Protein AF-A0A087BFZ0-F1 (afdb_monomer_lite)

Radius of gyration: 22.51 Å; chains: 1; bounding box: 60×40×59 Å

Foldseek 3Di:
DPPLLLVVVLVVVLVVLLVLQLVCPPHPCSVVSNVVVLVVLVCCVVVLVVVQVVCVVPHDNCVNVVVCVVVVVVVVVVSVVVVVVVLVVQLCCCCVVVVDDPVRSCVVCVVVVVVSVVVSVVCVVCVPVVLVVQQVPADPPCSVVSVVVVVVVVSCVSSVLSVVLSVLLLVQLLVQLCVLCPPPPDDVVLNVQCSVHVSSNVVCLVVDDPVVSVSSNVSNVVSNVRSVVVSVVVVVVVVVVVVVCCVVVDPDDD

Organism: NCBI:txid1695

InterPro domains:
  IPR011701 Major facilitator superfamily [PF07690] (26-81)
  IPR036259 MFS transporter superfamily [G3DSA:1.20.1250.20] (12-84)
  IPR036259 MFS transporter superfamily [SSF103473] (26-253)

Sequence (254 aa):
MFHKYDILIYNLMGVELSSIIGLFDGSPMRGLAVGLWAGISGVGIVLGPVIGGILLQQFAWDSVFWVCAVIGTLAICAAFLCLFGFIFLTTQWFQALRGYSALETAIATLPFAVVMAVMAAGIALVQGPATDALMTAVPVGEEGMGSAVNDTIRELGGTLGVGIMGSLQAGAYTTGLTDALRGSHLPQGILGVSKESVMAAESISSSLPGTLRRLLDGSVASAFMDGLHSVCLAAMTIALIAAVVAIVAMPKRR

Secondary structure (DSSP, 8-state):
--TTSHHHHHHHHHHHHHHHHHHTTT-TTHHHHHHHHHHHHHHHHHHHHHHHHHHHHHS-TTHHHHHHHHHHHHHHHHHHHHHHHHHHHHHHIIIIIS---HHHHHHHHHHHHHHHHHHHHHHHHHHHHHHHHHHTTSPTT-HHHHHHHHHHHHHHHHHHHHHHHHHHHHHHHHHHHHHHTTT----HHHHHHHHH-HHHHHHHHTTS-HHHHHHHHHHHHHHHHHHHHHHHHHHHHHHHHHHHHHHHHSPPP-

Structure (mmCIF, N/CA/C/O backbone):
data_AF-A0A087BFZ0-F1
#
_entry.id   AF-A0A087BFZ0-F1
#
loop_
_atom_site.group_PDB
_atom_site.id
_atom_site.type_symbol
_atom_site.label_atom_id
_atom_site.label_alt_id
_atom_site.label_comp_id
_atom_site.label_asym_id
_atom_site.label_entity_id
_atom_site.label_seq_id
_atom_site.pdbx_PDB_ins_code
_atom_site.Cartn_x
_atom_site.Cartn_y
_atom_site.Cartn_z
_atom_site.occupancy
_atom_site.B_iso_or_equiv
_atom_site.auth_seq_id
_atom_site.auth_comp_id
_atom_site.auth_asym_id
_atom_site.auth_atom_id
_atom_site.pdbx_PDB_model_num
ATOM 1 N N . MET A 1 1 ? -14.135 9.216 10.823 1.00 30.53 1 MET A N 1
ATOM 2 C CA . MET A 1 1 ? -14.035 9.775 9.450 1.00 30.53 1 MET A CA 1
ATOM 3 C C . MET A 1 1 ? -12.615 9.696 8.856 1.00 30.53 1 MET A C 1
ATOM 5 O O . MET A 1 1 ? -12.445 10.076 7.708 1.00 30.53 1 MET A O 1
ATOM 9 N N . PHE A 1 2 ? -11.625 9.138 9.574 1.00 28.42 2 PHE A N 1
ATOM 10 C CA . PHE A 1 2 ? -10.197 9.199 9.216 1.00 28.42 2 PHE A CA 1
ATOM 11 C C . PHE A 1 2 ? -9.616 7.971 8.486 1.00 28.42 2 PHE A C 1
ATOM 13 O O . PHE A 1 2 ? -8.486 8.020 8.040 1.00 28.42 2 PHE A O 1
ATOM 20 N N . HIS A 1 3 ? -10.379 6.895 8.275 1.00 38.25 3 HIS A N 1
ATOM 21 C CA . HIS A 1 3 ? -9.830 5.619 7.776 1.00 38.25 3 HIS A CA 1
ATOM 22 C C . HIS A 1 3 ? -9.914 5.387 6.260 1.00 38.25 3 HIS A C 1
ATOM 24 O O . HIS A 1 3 ? -9.562 4.319 5.768 1.00 38.25 3 HIS A O 1
ATOM 30 N N . LYS A 1 4 ? -10.452 6.353 5.506 1.00 32.38 4 LYS A N 1
ATOM 31 C CA . LYS A 1 4 ? -10.714 6.197 4.063 1.00 32.38 4 LYS A CA 1
ATOM 32 C C . LYS A 1 4 ? -9.532 6.585 3.165 1.00 32.38 4 LYS A C 1
ATOM 34 O O . LYS A 1 4 ? -9.594 6.315 1.972 1.00 32.38 4 LYS A O 1
ATOM 39 N N . TYR A 1 5 ? -8.473 7.174 3.723 1.00 35.69 5 TYR A N 1
ATOM 40 C CA . TYR A 1 5 ? -7.302 7.640 2.968 1.00 35.69 5 TYR A CA 1
ATOM 41 C C . TYR A 1 5 ? -6.087 6.716 3.105 1.00 35.69 5 TYR A C 1
ATOM 43 O O . TYR A 1 5 ? -5.282 6.632 2.182 1.00 35.69 5 TYR A O 1
ATOM 51 N N . ASP A 1 6 ? -6.013 5.951 4.192 1.00 37.12 6 ASP A N 1
ATOM 52 C CA . ASP A 1 6 ? -4.872 5.093 4.516 1.00 37.12 6 ASP A CA 1
ATOM 53 C C . ASP A 1 6 ? -4.624 4.032 3.432 1.00 37.12 6 ASP A C 1
ATOM 55 O O . ASP A 1 6 ? -3.524 3.895 2.909 1.00 37.12 6 ASP A O 1
ATOM 59 N N . ILE A 1 7 ? -5.678 3.365 2.960 1.00 37.81 7 ILE A N 1
ATOM 60 C CA . ILE A 1 7 ? -5.563 2.260 1.992 1.00 37.81 7 ILE A CA 1
ATOM 61 C C . ILE A 1 7 ? -5.138 2.738 0.588 1.00 37.81 7 ILE A C 1
ATOM 63 O O . ILE A 1 7 ? -4.508 1.993 -0.165 1.00 37.81 7 ILE A O 1
ATOM 67 N N . LEU A 1 8 ? -5.429 3.997 0.249 1.00 37.38 8 LEU A N 1
ATOM 68 C CA . LEU A 1 8 ? -5.024 4.623 -1.014 1.00 37.38 8 LEU A CA 1
ATOM 69 C C . LEU A 1 8 ? -3.557 5.076 -0.973 1.00 37.38 8 LEU A C 1
ATOM 71 O O . LEU A 1 8 ? -2.846 4.941 -1.965 1.00 37.38 8 LEU A O 1
ATOM 75 N N . ILE A 1 9 ? -3.095 5.530 0.196 1.00 37.53 9 ILE A N 1
ATOM 76 C CA . ILE A 1 9 ? -1.690 5.847 0.478 1.00 37.53 9 ILE A CA 1
ATOM 77 C C . ILE A 1 9 ? -0.834 4.570 0.425 1.00 37.53 9 ILE A C 1
ATOM 79 O O . ILE A 1 9 ? 0.269 4.582 -0.107 1.00 37.53 9 ILE A O 1
ATOM 83 N N . TYR A 1 10 ? -1.351 3.426 0.875 1.00 40.66 10 TYR A N 1
ATOM 84 C CA . TYR A 1 10 ? -0.566 2.193 1.010 1.00 40.66 10 TYR A CA 1
ATOM 85 C C . TYR A 1 10 ? -0.173 1.480 -0.293 1.00 40.66 10 TYR A C 1
ATOM 87 O O . TYR A 1 10 ? 0.902 0.887 -0.347 1.00 40.66 10 TYR A O 1
ATOM 95 N N . ASN A 1 11 ? -0.974 1.562 -1.361 1.00 3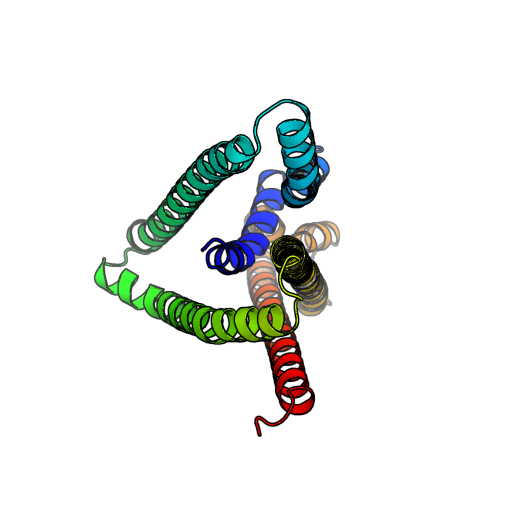9.88 11 ASN A N 1
ATOM 96 C CA . ASN A 1 11 ? -0.538 1.086 -2.687 1.00 39.88 11 ASN A CA 1
ATOM 97 C C . ASN A 1 11 ? 0.473 2.045 -3.344 1.00 39.88 11 ASN A C 1
ATOM 99 O O . ASN A 1 11 ? 1.313 1.615 -4.133 1.00 39.88 11 ASN A O 1
ATOM 103 N N . LEU A 1 12 ? 0.435 3.330 -2.976 1.00 45.50 12 LEU A N 1
ATOM 104 C CA . LEU A 1 12 ? 1.455 4.318 -3.326 1.00 45.50 12 LEU A CA 1
ATOM 105 C C . LEU A 1 12 ? 2.756 4.094 -2.540 1.00 45.50 12 LEU A C 1
ATOM 107 O O . LEU A 1 12 ? 3.828 4.254 -3.111 1.00 45.50 12 LEU A O 1
ATOM 111 N N . MET A 1 13 ? 2.693 3.612 -1.294 1.00 52.09 13 MET A N 1
ATOM 112 C CA . MET A 1 13 ? 3.868 3.428 -0.429 1.00 52.09 13 MET A CA 1
ATOM 113 C C . MET A 1 13 ? 4.946 2.490 -0.995 1.00 52.09 13 MET A C 1
ATOM 115 O O . MET A 1 13 ? 6.130 2.743 -0.793 1.00 52.09 13 MET A O 1
ATOM 119 N N . GLY A 1 14 ? 4.586 1.425 -1.721 1.00 44.91 14 GLY A N 1
ATOM 120 C CA . GLY A 1 14 ? 5.573 0.537 -2.358 1.00 44.91 14 GLY A CA 1
ATOM 121 C C . GLY A 1 14 ? 6.315 1.204 -3.526 1.00 44.91 14 GLY A C 1
ATOM 122 O O . GLY A 1 14 ? 7.516 0.990 -3.724 1.00 44.91 14 GLY A O 1
ATOM 123 N N . VAL A 1 15 ? 5.615 2.070 -4.262 1.00 47.84 15 VAL A N 1
ATOM 124 C CA . VAL A 1 15 ? 6.176 2.893 -5.344 1.00 47.84 15 VAL A CA 1
ATOM 125 C C . VAL A 1 15 ? 6.973 4.066 -4.764 1.00 47.84 15 VAL A C 1
ATOM 127 O O . VAL A 1 15 ? 8.042 4.385 -5.275 1.00 47.84 15 VAL A O 1
ATOM 130 N N . GLU A 1 16 ? 6.528 4.657 -3.655 1.00 54.88 16 GLU A N 1
ATOM 131 C CA . GLU A 1 16 ? 7.230 5.714 -2.918 1.00 54.88 16 GLU A CA 1
ATOM 132 C C . GLU A 1 16 ? 8.519 5.210 -2.271 1.00 54.88 16 GLU A C 1
ATOM 134 O O . GLU A 1 16 ? 9.552 5.856 -2.407 1.00 54.88 16 GLU A O 1
ATOM 139 N N . LEU A 1 17 ? 8.506 4.041 -1.623 1.00 53.38 17 LEU A N 1
ATOM 140 C CA . LEU A 1 17 ? 9.712 3.436 -1.059 1.00 53.38 17 LEU A CA 1
ATOM 141 C C . LEU A 1 17 ? 10.726 3.119 -2.167 1.00 53.38 17 LEU A C 1
ATOM 143 O O . LEU A 1 17 ? 11.906 3.433 -2.027 1.00 53.38 17 LEU A O 1
ATOM 147 N N . SER A 1 18 ? 10.258 2.591 -3.304 1.00 49.59 18 SER A N 1
ATOM 148 C CA . SER A 1 18 ? 11.090 2.399 -4.502 1.00 49.59 18 SER A CA 1
ATOM 149 C C . SER A 1 18 ? 11.623 3.730 -5.053 1.00 49.59 18 SER A C 1
ATOM 151 O O . SER A 1 18 ? 12.773 3.800 -5.486 1.00 49.59 18 SER A O 1
ATOM 153 N N . SER A 1 19 ? 10.822 4.799 -4.966 1.00 53.06 19 SER A N 1
ATOM 154 C CA . SER A 1 19 ? 11.199 6.160 -5.360 1.00 53.06 19 SER A CA 1
ATOM 155 C C . SER A 1 19 ? 12.276 6.747 -4.454 1.00 53.06 19 SER A C 1
ATOM 157 O O . SER A 1 19 ? 13.266 7.275 -4.947 1.00 53.06 19 SER A O 1
ATOM 159 N N . ILE A 1 20 ? 12.133 6.608 -3.135 1.00 58.84 20 ILE A N 1
ATOM 160 C CA . ILE A 1 20 ? 13.123 7.035 -2.139 1.00 58.84 20 ILE A CA 1
ATOM 161 C C . ILE A 1 20 ? 14.431 6.271 -2.347 1.00 58.84 20 ILE A C 1
ATOM 163 O O . ILE A 1 20 ? 15.500 6.875 -2.370 1.00 58.84 20 ILE A O 1
ATOM 167 N N . ILE A 1 21 ? 14.364 4.956 -2.556 1.00 56.31 21 ILE A N 1
ATOM 168 C CA . ILE A 1 21 ? 15.555 4.128 -2.768 1.00 56.31 21 ILE A CA 1
ATOM 169 C C . ILE A 1 21 ? 16.329 4.581 -4.012 1.00 56.31 21 ILE A C 1
ATOM 171 O O . ILE A 1 21 ? 17.550 4.694 -3.927 1.00 56.31 21 ILE A O 1
ATOM 175 N N . GLY A 1 22 ? 15.656 4.889 -5.127 1.00 53.91 22 GLY A N 1
ATOM 176 C CA . GLY A 1 22 ? 16.358 5.361 -6.326 1.00 53.91 22 GLY A CA 1
ATOM 177 C C . GLY A 1 22 ? 16.709 6.857 -6.335 1.00 53.91 22 GLY A C 1
ATOM 178 O O . GLY A 1 22 ? 17.668 7.235 -6.996 1.00 53.91 22 GLY A O 1
ATOM 179 N N . LEU A 1 23 ? 16.018 7.718 -5.573 1.00 61.66 23 LEU A N 1
ATOM 180 C CA . LEU A 1 23 ? 16.427 9.123 -5.372 1.00 61.66 23 LEU A CA 1
ATOM 181 C C . LEU A 1 23 ? 17.732 9.239 -4.574 1.00 61.66 23 LEU A C 1
ATOM 183 O O . LEU A 1 23 ? 18.504 10.173 -4.781 1.00 61.66 23 LEU A O 1
ATOM 187 N N . PHE A 1 24 ? 17.968 8.297 -3.661 1.00 62.03 24 PHE A N 1
ATOM 188 C CA . PHE A 1 24 ? 19.168 8.231 -2.826 1.00 62.03 24 PHE A CA 1
ATOM 189 C C . PHE A 1 24 ? 20.153 7.148 -3.293 1.00 62.03 24 PHE A C 1
ATOM 191 O O . PHE A 1 24 ? 20.990 6.696 -2.506 1.00 62.03 24 PHE A O 1
ATOM 198 N N . ASP A 1 25 ? 20.069 6.727 -4.557 1.00 55.81 25 ASP A N 1
ATOM 199 C CA . ASP A 1 25 ? 20.952 5.702 -5.110 1.00 55.81 25 ASP A CA 1
ATOM 200 C C . ASP A 1 25 ? 22.425 6.154 -5.069 1.00 55.81 25 ASP A C 1
ATOM 202 O O . ASP A 1 25 ? 22.754 7.307 -5.353 1.00 55.81 25 ASP A O 1
ATOM 206 N N . GLY A 1 26 ? 23.320 5.269 -4.620 1.00 58.88 26 GLY A N 1
ATOM 207 C CA . GLY A 1 26 ? 24.739 5.580 -4.382 1.00 58.88 26 GLY A CA 1
ATOM 208 C C . GLY A 1 26 ? 25.047 6.515 -3.196 1.00 58.88 26 GLY A C 1
ATOM 209 O O . GLY A 1 26 ? 26.219 6.779 -2.922 1.00 58.88 26 GLY A O 1
ATOM 210 N N . SER A 1 27 ? 24.040 7.002 -2.459 1.00 68.94 27 SER A N 1
ATOM 211 C CA . SER A 1 27 ? 24.244 7.879 -1.300 1.00 68.94 27 SER A CA 1
ATOM 212 C C . SER A 1 27 ? 24.396 7.085 0.007 1.00 68.94 27 SER A C 1
ATOM 214 O O . SER A 1 27 ? 23.563 6.222 0.303 1.00 68.94 27 SER A O 1
ATOM 216 N N . PRO A 1 28 ? 25.364 7.423 0.883 1.00 68.81 28 PRO A N 1
ATOM 217 C CA . PRO A 1 28 ? 25.442 6.844 2.229 1.00 68.81 28 PRO A CA 1
ATOM 218 C C . PRO A 1 28 ? 24.202 7.162 3.087 1.00 68.81 28 PRO A C 1
ATOM 220 O O . PRO A 1 28 ? 23.960 6.501 4.095 1.00 68.81 28 PRO A O 1
ATOM 223 N N . MET A 1 29 ? 23.382 8.141 2.683 1.00 67.12 29 MET A N 1
ATOM 224 C CA . MET A 1 29 ? 22.143 8.518 3.367 1.00 67.12 29 MET A CA 1
ATOM 225 C C . MET A 1 29 ? 20.944 7.623 3.023 1.00 67.12 29 MET A C 1
ATOM 227 O O . MET A 1 29 ? 19.895 7.781 3.638 1.00 67.12 29 MET A O 1
ATOM 231 N N . ARG A 1 30 ? 21.064 6.662 2.096 1.00 57.78 30 ARG A N 1
ATOM 232 C CA . ARG A 1 30 ? 19.939 5.809 1.669 1.00 57.78 30 ARG A CA 1
ATOM 233 C C . ARG A 1 30 ? 19.310 5.025 2.819 1.00 57.78 30 ARG A C 1
ATOM 235 O O . ARG A 1 30 ? 18.093 5.025 2.978 1.00 57.78 30 ARG A O 1
ATOM 242 N N . GLY A 1 31 ? 20.142 4.397 3.654 1.00 50.44 31 GLY A N 1
ATOM 243 C CA . GLY A 1 31 ? 19.673 3.677 4.843 1.00 50.44 31 GLY A CA 1
ATOM 244 C C . GLY A 1 31 ? 18.981 4.602 5.847 1.00 50.44 31 GLY A C 1
ATOM 245 O O . GLY A 1 31 ? 17.997 4.214 6.470 1.00 50.44 31 GLY A O 1
ATOM 246 N N . LEU A 1 32 ? 19.441 5.853 5.939 1.00 57.12 32 LEU A N 1
ATOM 247 C CA . LEU A 1 32 ? 18.839 6.883 6.780 1.00 57.12 32 LEU A CA 1
ATOM 248 C C . LEU A 1 32 ? 17.505 7.385 6.203 1.00 57.12 32 LEU A C 1
ATOM 250 O O . LEU A 1 32 ? 16.580 7.610 6.968 1.00 57.12 32 LEU A O 1
ATOM 254 N N . ALA A 1 33 ? 17.372 7.503 4.879 1.00 55.66 33 ALA A N 1
ATOM 255 C CA . ALA A 1 33 ? 16.138 7.905 4.200 1.00 55.66 33 ALA A CA 1
ATOM 256 C C . ALA A 1 33 ? 15.043 6.832 4.308 1.00 55.66 33 ALA A C 1
ATOM 258 O O . ALA A 1 33 ? 13.907 7.144 4.659 1.00 55.66 33 ALA A O 1
ATOM 259 N N . VAL A 1 34 ? 15.396 5.560 4.094 1.00 61.16 34 VAL A N 1
ATOM 260 C CA . VAL A 1 34 ? 14.492 4.417 4.313 1.00 61.16 34 VAL A CA 1
ATOM 261 C C . VAL A 1 34 ? 14.121 4.297 5.796 1.00 61.16 34 VAL A C 1
ATOM 263 O O . VAL A 1 34 ? 12.954 4.096 6.129 1.00 61.16 34 VAL A O 1
ATOM 266 N N . GLY A 1 35 ? 15.094 4.481 6.695 1.00 51.75 35 GLY A N 1
ATOM 267 C CA . GLY A 1 35 ? 14.879 4.466 8.143 1.00 51.75 35 GLY A CA 1
ATOM 268 C C . GLY A 1 35 ? 14.007 5.621 8.648 1.00 51.75 35 GLY A C 1
ATOM 269 O O . GLY A 1 35 ? 13.139 5.399 9.485 1.00 51.75 35 GLY A O 1
ATOM 270 N N . LEU A 1 36 ? 14.180 6.835 8.117 1.00 60.41 36 LEU A N 1
ATOM 271 C CA . LEU A 1 36 ? 13.330 7.994 8.410 1.00 60.41 36 LEU A CA 1
ATOM 272 C C . LEU A 1 36 ? 11.915 7.789 7.881 1.00 60.41 36 LEU A C 1
ATOM 274 O O . LEU A 1 36 ? 10.963 8.054 8.601 1.00 60.41 36 LEU A O 1
ATOM 278 N N . TRP A 1 37 ? 11.767 7.278 6.660 1.00 67.06 37 TRP A N 1
ATOM 279 C CA . TRP A 1 37 ? 10.462 6.972 6.077 1.00 67.06 37 TRP A CA 1
ATOM 280 C C . TRP A 1 37 ? 9.686 5.934 6.908 1.00 67.06 37 TRP A C 1
ATOM 282 O O . TRP A 1 37 ? 8.533 6.168 7.283 1.00 67.06 37 TRP A O 1
ATOM 292 N N . ALA A 1 38 ? 10.339 4.830 7.287 1.00 57.72 38 ALA A N 1
ATOM 293 C CA . ALA A 1 38 ? 9.743 3.812 8.154 1.00 57.72 38 ALA A CA 1
ATOM 294 C C . ALA A 1 38 ? 9.472 4.362 9.568 1.00 57.72 38 ALA A C 1
ATOM 296 O O . ALA A 1 38 ? 8.434 4.081 10.166 1.00 57.72 38 ALA A O 1
ATOM 297 N N . GLY A 1 39 ? 10.385 5.190 10.084 1.00 57.28 39 GLY A N 1
ATOM 298 C CA . GLY A 1 39 ? 10.291 5.811 11.402 1.00 57.28 39 GLY A CA 1
ATOM 299 C C . GLY A 1 39 ? 9.136 6.803 11.518 1.00 57.28 39 GLY A C 1
ATOM 300 O O . GLY A 1 39 ? 8.382 6.737 12.483 1.00 57.28 39 GLY A O 1
ATOM 301 N N . ILE A 1 40 ? 8.937 7.674 10.523 1.00 64.88 40 ILE A N 1
ATOM 302 C CA . ILE A 1 40 ? 7.864 8.684 10.512 1.00 64.88 40 ILE A CA 1
ATOM 303 C C . ILE A 1 40 ? 6.481 8.025 10.618 1.00 64.88 40 ILE A C 1
ATOM 305 O O . ILE A 1 40 ? 5.616 8.533 11.329 1.00 64.88 40 ILE A O 1
ATOM 309 N N . SER A 1 41 ? 6.298 6.857 9.998 1.00 59.53 41 SER A N 1
ATOM 310 C CA . SER A 1 41 ? 5.040 6.100 10.068 1.00 59.53 41 SER A CA 1
ATOM 311 C C . SER A 1 41 ? 4.736 5.573 11.481 1.00 59.53 41 SER A C 1
ATOM 313 O O . SER A 1 41 ? 3.577 5.507 11.879 1.00 59.53 41 SER A O 1
ATOM 315 N N . GLY A 1 42 ? 5.764 5.242 12.274 1.00 58.72 42 GLY A N 1
ATOM 316 C CA . GLY A 1 42 ? 5.605 4.786 13.663 1.00 58.72 42 GLY A CA 1
ATOM 317 C C . GLY A 1 42 ? 5.491 5.919 14.689 1.00 58.72 42 GLY A C 1
ATOM 318 O O . GLY A 1 42 ? 4.895 5.742 15.751 1.00 58.72 42 GLY A O 1
ATOM 319 N N . VAL A 1 43 ? 6.027 7.101 14.372 1.00 68.25 43 VAL A N 1
ATOM 320 C CA . VAL A 1 43 ? 6.043 8.266 15.272 1.00 68.25 43 VAL A CA 1
ATOM 321 C C . VAL A 1 43 ? 4.627 8.737 15.620 1.00 68.25 43 VAL A C 1
ATOM 323 O O . VAL A 1 43 ? 4.382 9.093 16.769 1.00 68.25 43 VAL A O 1
ATOM 326 N N . GLY A 1 44 ? 3.678 8.681 14.680 1.00 65.94 44 GLY A N 1
ATOM 327 C CA . GLY A 1 44 ? 2.284 9.069 14.935 1.00 65.94 44 GLY A CA 1
ATOM 328 C C . GLY A 1 44 ? 1.599 8.214 16.010 1.00 65.94 44 GLY A C 1
ATOM 329 O O . GLY A 1 44 ? 0.969 8.759 16.916 1.00 65.94 44 GLY A O 1
ATOM 330 N N . ILE A 1 45 ? 1.807 6.894 15.958 1.00 63.44 45 ILE A N 1
ATOM 331 C CA . ILE A 1 45 ? 1.224 5.917 16.896 1.00 63.44 45 ILE A CA 1
ATOM 332 C C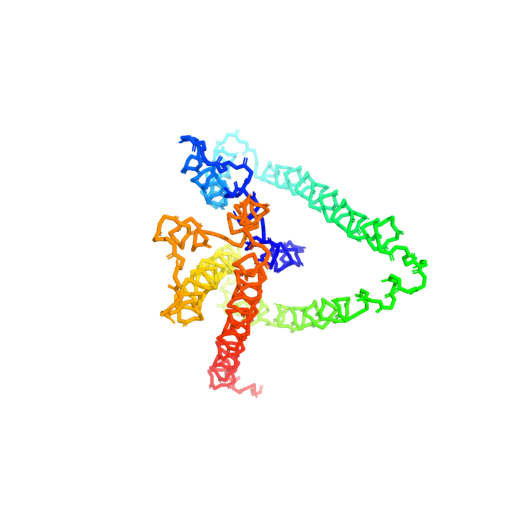 . ILE A 1 45 ? 1.759 6.137 18.316 1.00 63.44 45 ILE A C 1
ATOM 334 O O . ILE A 1 45 ? 1.017 6.050 19.291 1.00 63.44 45 ILE A O 1
ATOM 338 N N . VAL A 1 46 ? 3.052 6.449 18.444 1.00 71.81 46 VAL A N 1
ATOM 339 C CA . VAL A 1 46 ? 3.695 6.651 19.751 1.00 71.81 46 VAL A CA 1
ATOM 340 C C . VAL A 1 46 ? 3.395 8.038 20.320 1.00 71.81 46 VAL A C 1
ATOM 342 O O . VAL A 1 46 ? 3.136 8.173 21.515 1.00 71.81 46 VAL A O 1
ATOM 345 N N . LEU A 1 47 ? 3.423 9.083 19.490 1.00 79.44 47 LEU A N 1
ATOM 346 C CA . LEU A 1 47 ? 3.238 10.454 19.963 1.00 79.44 47 LEU A CA 1
ATOM 347 C C . LEU A 1 47 ? 1.788 10.769 20.330 1.00 79.44 47 LEU A C 1
ATOM 349 O O . LEU A 1 47 ? 1.579 11.579 21.230 1.00 79.44 47 LEU A O 1
ATOM 353 N N . GLY A 1 48 ? 0.798 10.138 19.692 1.00 77.94 48 GLY A N 1
ATOM 354 C CA . GLY A 1 48 ? -0.622 10.382 19.967 1.00 77.94 48 GLY A CA 1
ATOM 355 C C . GLY A 1 48 ? -0.988 10.237 21.454 1.00 77.94 48 GLY A C 1
ATOM 356 O O . GLY A 1 48 ? -1.423 11.219 22.062 1.00 77.94 48 GLY A O 1
ATOM 357 N N . PRO A 1 49 ? -0.754 9.066 22.082 1.00 79.19 49 PRO A N 1
ATOM 358 C CA . PRO A 1 49 ? -1.024 8.855 23.505 1.00 79.19 49 PRO A CA 1
ATOM 359 C C . PRO A 1 49 ? -0.188 9.748 24.430 1.00 79.19 49 PRO A C 1
ATOM 361 O O . PRO A 1 49 ? -0.686 10.203 25.458 1.00 79.19 49 PRO A O 1
ATOM 364 N N . VAL A 1 50 ? 1.068 10.030 24.067 1.00 84.12 50 VAL A N 1
ATOM 365 C CA . VAL A 1 50 ? 1.966 10.880 24.868 1.00 84.12 50 VAL A CA 1
ATOM 366 C C . VAL A 1 50 ? 1.470 12.325 24.889 1.00 84.12 50 VAL A C 1
ATOM 368 O O . VAL A 1 50 ? 1.334 12.916 25.959 1.00 84.12 50 VAL A O 1
ATOM 371 N N . ILE A 1 51 ? 1.148 12.885 23.721 1.00 85.44 51 ILE A N 1
ATOM 372 C CA . ILE A 1 51 ? 0.601 14.239 23.592 1.00 85.44 51 ILE A CA 1
ATOM 373 C C . ILE A 1 51 ? -0.765 14.315 24.281 1.00 85.44 51 ILE A C 1
ATOM 375 O O . ILE A 1 51 ? -1.006 15.252 25.040 1.00 85.44 51 ILE A O 1
ATOM 379 N N . GLY A 1 52 ? -1.626 13.310 24.091 1.00 82.56 52 GLY A N 1
ATOM 380 C CA . GLY A 1 52 ? -2.919 13.222 24.773 1.00 82.56 52 GLY A CA 1
ATOM 381 C C . GLY A 1 52 ? -2.784 13.210 26.299 1.00 82.56 52 GLY A C 1
ATOM 382 O O . GLY A 1 52 ? -3.475 13.960 26.984 1.00 82.56 52 GLY A O 1
ATOM 383 N N . GLY A 1 53 ? -1.846 12.424 26.836 1.00 83.69 53 GLY A N 1
ATOM 384 C CA . GLY A 1 53 ? -1.567 12.365 28.271 1.00 83.69 53 GLY A CA 1
ATOM 385 C C . GLY A 1 53 ? -1.061 13.693 28.839 1.00 83.69 53 GLY A C 1
ATOM 386 O O . GLY A 1 53 ? -1.554 14.142 29.870 1.00 83.69 53 GLY A O 1
ATOM 387 N N . ILE A 1 54 ? -0.124 14.355 28.151 1.00 90.25 54 ILE A N 1
ATOM 388 C CA . ILE A 1 54 ? 0.399 15.670 28.562 1.00 90.25 54 ILE A CA 1
ATOM 389 C C . ILE A 1 54 ? -0.714 16.726 28.558 1.00 90.25 54 ILE A C 1
ATOM 391 O O . ILE A 1 54 ? -0.818 17.510 29.503 1.00 90.25 54 ILE A O 1
ATOM 395 N N . LEU A 1 55 ? -1.567 16.734 27.529 1.00 88.56 55 LEU A N 1
ATOM 396 C CA . LEU A 1 55 ? -2.686 17.673 27.430 1.00 88.56 55 LEU A CA 1
ATOM 397 C C . LEU A 1 55 ? -3.661 17.513 28.595 1.00 88.56 55 LEU A C 1
ATOM 399 O O . LEU A 1 55 ? -4.014 18.505 29.220 1.00 88.56 55 LEU A O 1
ATOM 403 N N . LEU A 1 56 ? -4.027 16.280 28.942 1.00 89.19 56 LEU A N 1
ATOM 404 C CA . LEU A 1 56 ? -4.946 16.014 30.053 1.00 89.19 56 LEU A CA 1
ATOM 405 C C . LEU A 1 56 ? -4.337 16.295 31.436 1.00 89.19 56 LEU A C 1
ATOM 407 O O . LEU A 1 56 ? -5.079 16.513 32.390 1.00 89.19 56 LEU A O 1
ATOM 411 N N . GLN A 1 57 ? -3.006 16.292 31.567 1.00 90.75 57 GLN A N 1
ATOM 412 C CA . GLN A 1 57 ? -2.329 16.649 32.820 1.00 90.75 57 GLN A CA 1
ATOM 413 C C . GLN A 1 57 ? -2.243 18.161 33.047 1.00 90.75 57 GLN A C 1
ATOM 415 O O . GLN A 1 57 ? -2.243 18.600 34.194 1.00 90.75 57 GLN A O 1
ATOM 420 N N . GLN A 1 58 ? -2.108 18.947 31.975 1.00 92.50 58 GLN A N 1
ATOM 421 C CA . GLN A 1 58 ? -1.816 20.384 32.059 1.00 92.50 58 GLN A CA 1
ATOM 422 C C . GLN A 1 58 ? -3.017 21.271 31.701 1.00 92.50 58 GLN A C 1
ATOM 424 O O . GLN A 1 58 ? -3.084 22.418 32.139 1.00 92.50 58 GLN A O 1
ATOM 429 N N . PHE A 1 59 ? -3.960 20.761 30.909 1.00 93.25 59 PHE A N 1
ATOM 430 C CA . PHE A 1 59 ? -5.080 21.513 30.352 1.00 93.25 59 PHE A CA 1
ATOM 431 C C . PHE A 1 59 ? -6.418 20.809 30.598 1.00 93.25 59 PHE A C 1
ATOM 433 O O . PHE A 1 59 ? -6.488 19.652 31.010 1.00 93.25 59 PHE A O 1
ATOM 440 N N . ALA A 1 60 ? -7.508 21.531 30.333 1.00 91.88 60 ALA A N 1
ATOM 441 C CA . ALA A 1 60 ? -8.853 20.978 30.391 1.00 91.88 60 ALA A CA 1
ATOM 442 C C . ALA A 1 60 ? -9.064 19.900 29.311 1.00 91.88 60 ALA A C 1
ATOM 444 O O . ALA A 1 60 ? -8.402 19.890 28.270 1.00 91.88 60 ALA A O 1
ATOM 445 N N . TRP A 1 61 ? -9.998 18.981 29.560 1.00 83.62 61 TRP A N 1
ATOM 446 C CA . TRP A 1 61 ? -10.264 17.820 28.701 1.00 83.62 61 TRP A CA 1
ATOM 447 C C . TRP A 1 61 ? -10.606 18.181 27.244 1.00 83.62 61 TRP A C 1
ATOM 449 O O . TRP A 1 61 ? -10.257 17.441 26.326 1.00 83.62 61 TRP A O 1
ATOM 459 N N . ASP A 1 62 ? -11.215 19.345 27.008 1.00 87.94 62 ASP A N 1
ATOM 460 C CA . ASP A 1 62 ? -11.561 19.833 25.671 1.00 87.94 62 ASP A CA 1
ATOM 461 C C . ASP A 1 62 ? -10.330 20.151 24.793 1.00 87.94 62 ASP A C 1
ATOM 463 O O . ASP A 1 62 ? -10.423 20.139 23.563 1.00 87.94 62 ASP A O 1
ATOM 467 N N . SER A 1 63 ? -9.155 20.355 25.401 1.00 88.44 63 SER A N 1
ATOM 468 C CA . SER A 1 63 ? -7.892 20.618 24.693 1.00 88.44 63 SER A CA 1
ATOM 469 C C . SER A 1 63 ? -7.499 19.506 23.715 1.00 88.44 63 SER A C 1
ATOM 471 O O . SER A 1 63 ? -6.959 19.792 22.643 1.00 88.44 63 SER A O 1
ATOM 473 N N . VAL A 1 64 ? -7.828 18.248 24.031 1.00 85.50 64 VAL A N 1
ATOM 474 C CA . VAL A 1 64 ? -7.566 17.096 23.158 1.00 85.50 64 VAL A CA 1
ATOM 475 C C . VAL A 1 64 ? -8.304 17.255 21.829 1.00 85.50 64 VAL A C 1
ATOM 477 O O . VAL A 1 64 ? -7.715 17.040 20.771 1.00 85.50 64 VAL A O 1
ATOM 480 N N . PHE A 1 65 ? -9.557 17.717 21.851 1.00 85.31 65 PHE A N 1
ATOM 481 C CA . PHE A 1 65 ? -10.346 17.898 20.630 1.00 85.31 65 PHE A CA 1
ATOM 482 C C . PHE A 1 65 ? -9.792 19.008 19.749 1.00 85.31 65 PHE A C 1
ATOM 484 O O . PHE A 1 65 ? -9.742 18.835 18.535 1.00 85.31 65 PHE A O 1
ATOM 491 N N . TRP A 1 66 ? -9.336 20.117 20.334 1.00 88.31 66 TRP A N 1
ATOM 492 C CA . TRP A 1 66 ? -8.729 21.207 19.569 1.00 88.31 66 TRP A CA 1
ATOM 493 C C . TRP A 1 66 ? -7.423 20.783 18.905 1.00 88.31 66 TRP A C 1
ATOM 495 O O . TRP A 1 66 ? -7.226 21.041 17.717 1.00 88.31 66 TRP A O 1
ATOM 505 N N . VAL A 1 67 ? -6.555 20.079 19.633 1.00 87.75 67 VAL A N 1
ATOM 506 C CA . VAL A 1 67 ? -5.294 19.577 19.077 1.00 87.75 67 VAL A CA 1
ATOM 507 C C . VAL A 1 67 ? -5.556 18.538 17.986 1.00 87.75 67 VAL A C 1
ATOM 509 O O . VAL A 1 67 ? -5.001 18.656 16.893 1.00 87.75 67 VAL A O 1
ATOM 512 N N . CYS A 1 68 ? -6.458 17.580 18.218 1.00 83.69 68 CYS A N 1
ATOM 513 C CA . CYS A 1 68 ? -6.874 16.617 17.198 1.00 83.69 68 CYS A CA 1
ATOM 514 C C . CYS A 1 68 ? -7.512 17.297 15.980 1.00 83.69 68 CYS A C 1
ATOM 516 O O . CYS A 1 68 ? -7.247 16.886 14.853 1.00 83.69 68 CYS A O 1
ATOM 518 N N . ALA A 1 69 ? -8.320 18.343 16.173 1.00 86.38 69 ALA A N 1
ATOM 519 C CA . ALA A 1 69 ? -8.941 19.081 15.077 1.00 86.38 69 ALA A CA 1
ATOM 520 C C . ALA A 1 69 ? -7.893 19.803 14.222 1.00 86.38 69 ALA A C 1
ATOM 522 O O . ALA A 1 69 ? -7.947 19.716 12.996 1.00 86.38 69 ALA A O 1
ATOM 523 N N . VAL A 1 70 ? -6.914 20.469 14.841 1.00 92.00 70 VAL A N 1
ATOM 524 C CA . VAL A 1 70 ? -5.838 21.167 14.122 1.00 92.00 70 VAL A CA 1
ATOM 525 C C . VAL A 1 70 ? -4.944 20.174 13.386 1.00 92.00 70 VAL A C 1
ATOM 527 O O . VAL A 1 70 ? -4.775 20.293 12.173 1.00 92.00 70 VAL A O 1
ATOM 530 N N . ILE A 1 71 ? -4.413 19.166 14.086 1.00 87.25 71 ILE A N 1
ATOM 531 C CA . ILE A 1 71 ? -3.538 18.149 13.485 1.00 87.25 71 ILE A CA 1
ATOM 532 C C . ILE A 1 71 ? -4.287 17.392 12.386 1.00 87.25 71 ILE A C 1
ATOM 534 O O . ILE A 1 71 ? -3.769 17.237 11.284 1.00 87.25 71 ILE A O 1
ATOM 538 N N . GLY A 1 72 ? -5.526 16.976 12.654 1.00 81.38 72 GLY A N 1
ATOM 539 C CA . GLY A 1 72 ? -6.370 16.277 11.693 1.00 81.38 72 GLY A CA 1
ATOM 540 C C . GLY A 1 72 ? -6.662 17.118 10.453 1.00 81.38 72 GLY A C 1
ATOM 541 O O . GLY A 1 72 ? -6.570 16.611 9.340 1.00 81.38 72 GLY A O 1
ATOM 542 N N . THR A 1 73 ? -6.941 18.414 10.615 1.00 87.75 73 THR A N 1
ATOM 543 C CA . THR A 1 73 ? -7.157 19.325 9.480 1.00 87.75 73 THR A CA 1
ATOM 544 C C . THR A 1 73 ? -5.888 19.485 8.650 1.00 87.75 73 THR A C 1
ATOM 546 O O . THR A 1 73 ? -5.944 19.369 7.428 1.00 87.75 73 THR A O 1
ATOM 549 N N . LEU A 1 74 ? -4.734 19.697 9.288 1.00 89.50 74 LEU A N 1
ATOM 550 C CA . LEU A 1 74 ? -3.451 19.806 8.588 1.00 89.50 74 LEU A CA 1
ATOM 551 C C . LEU A 1 74 ? -3.109 18.519 7.829 1.00 89.50 74 LEU A C 1
ATOM 553 O O . LEU A 1 74 ? -2.705 18.589 6.670 1.00 89.50 74 LEU A O 1
ATOM 557 N N . ALA A 1 75 ? -3.326 17.358 8.449 1.00 80.81 75 ALA A N 1
ATOM 558 C CA . ALA A 1 75 ? -3.117 16.060 7.820 1.00 80.81 75 ALA A CA 1
ATOM 559 C C . ALA A 1 75 ? -4.042 15.857 6.610 1.00 80.81 75 ALA A C 1
ATOM 561 O O . ALA A 1 75 ? -3.578 15.448 5.548 1.00 80.81 75 ALA A O 1
ATOM 562 N N . ILE A 1 76 ? -5.329 16.206 6.732 1.00 83.06 76 ILE A N 1
ATOM 563 C CA . ILE A 1 76 ? -6.288 16.146 5.621 1.00 83.06 76 ILE A CA 1
ATOM 564 C C . ILE A 1 76 ? -5.846 17.074 4.488 1.00 83.06 76 ILE A C 1
ATOM 566 O O . ILE A 1 76 ? -5.804 16.643 3.340 1.00 83.06 76 ILE A O 1
ATOM 570 N N . CYS A 1 77 ? -5.480 18.321 4.788 1.00 87.19 77 CYS A N 1
ATOM 571 C CA . CYS A 1 77 ? -5.007 19.272 3.785 1.00 87.19 77 CYS A CA 1
ATOM 572 C C . CYS A 1 77 ? -3.756 18.764 3.059 1.00 87.19 77 CYS A C 1
ATOM 574 O O . CYS A 1 77 ? -3.696 18.827 1.832 1.00 87.19 77 CYS A O 1
ATOM 576 N N . ALA A 1 78 ? -2.779 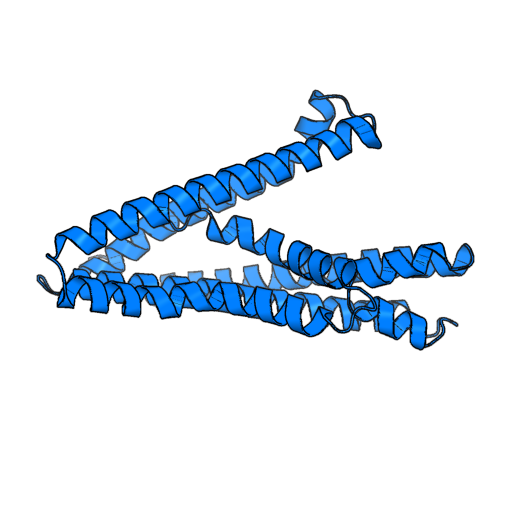18.228 3.795 1.00 83.19 78 ALA A N 1
ATOM 577 C CA . ALA A 1 78 ? -1.569 17.655 3.217 1.00 83.19 78 ALA A CA 1
ATOM 578 C C . ALA A 1 78 ? -1.886 16.443 2.327 1.00 83.19 78 ALA A C 1
ATOM 580 O O . ALA A 1 78 ? -1.431 16.386 1.187 1.00 83.19 78 ALA A O 1
ATOM 581 N N . ALA A 1 79 ? -2.722 15.515 2.802 1.00 77.81 79 ALA A N 1
ATOM 582 C CA . ALA A 1 79 ? -3.144 14.349 2.030 1.00 77.81 79 ALA A CA 1
ATOM 583 C C . ALA A 1 79 ? -3.883 14.753 0.745 1.00 77.81 79 ALA A C 1
ATOM 585 O O . ALA A 1 79 ? -3.585 14.226 -0.325 1.00 77.81 79 ALA A O 1
ATOM 586 N N . PHE A 1 80 ? -4.798 15.725 0.824 1.00 83.56 80 PHE A N 1
ATOM 587 C CA . PHE A 1 80 ? -5.494 16.266 -0.344 1.00 83.56 80 PHE A CA 1
ATOM 588 C C . PHE A 1 80 ? -4.531 16.904 -1.342 1.00 83.56 80 PHE A C 1
ATOM 590 O O . PHE A 1 80 ? -4.653 16.657 -2.540 1.00 83.56 80 PHE A O 1
ATOM 597 N N . LEU A 1 81 ? -3.570 17.697 -0.865 1.00 85.50 81 LEU A N 1
ATOM 598 C CA . LEU A 1 81 ? -2.579 18.344 -1.718 1.00 85.50 81 LEU A CA 1
ATOM 599 C C . LEU A 1 81 ? -1.698 17.312 -2.435 1.00 85.50 81 LEU A C 1
ATOM 601 O O . LEU A 1 81 ? -1.514 17.410 -3.647 1.00 85.50 81 LEU A O 1
ATOM 605 N N . CYS A 1 82 ? -1.202 16.304 -1.712 1.00 80.88 82 CYS A N 1
ATOM 606 C CA . CYS A 1 82 ? -0.392 15.227 -2.279 1.00 80.88 82 CYS A CA 1
ATOM 607 C C . CYS A 1 82 ? -1.183 14.392 -3.292 1.00 80.88 82 CYS A C 1
ATOM 609 O O . CYS A 1 82 ? -0.698 14.152 -4.396 1.00 80.88 82 CYS A O 1
ATOM 611 N N . LEU A 1 83 ? -2.416 13.999 -2.957 1.00 79.94 83 LEU A N 1
ATOM 612 C CA . LEU A 1 83 ? -3.284 13.232 -3.851 1.00 79.94 83 LEU A CA 1
ATOM 613 C C . LEU A 1 83 ? -3.603 14.023 -5.127 1.00 79.94 83 LEU A C 1
ATOM 615 O O . LEU A 1 83 ? -3.490 13.494 -6.232 1.00 79.94 83 LEU A O 1
ATOM 619 N N . PHE A 1 84 ? -3.968 15.300 -4.982 1.00 83.31 84 PHE A N 1
ATOM 620 C CA . PHE A 1 84 ? -4.244 16.179 -6.114 1.00 83.31 84 PHE A CA 1
ATOM 621 C C . PHE A 1 84 ? -3.003 16.351 -6.994 1.00 83.31 84 PHE A C 1
ATOM 623 O O . PHE A 1 84 ? -3.093 16.203 -8.211 1.00 83.31 84 PHE A O 1
ATOM 630 N N . GLY A 1 85 ? -1.839 16.591 -6.383 1.00 80.25 85 GLY A N 1
ATOM 631 C CA . GLY A 1 85 ? -0.560 16.680 -7.080 1.00 80.25 85 GLY A CA 1
ATOM 632 C C . GLY A 1 85 ? -0.227 15.405 -7.853 1.00 80.25 85 GLY A C 1
ATOM 633 O O . GLY A 1 85 ? 0.117 15.478 -9.030 1.00 80.25 85 GLY A O 1
ATOM 634 N N . PHE A 1 86 ? -0.399 14.233 -7.241 1.00 78.81 86 PHE A N 1
ATOM 635 C CA . PHE A 1 86 ? -0.144 12.945 -7.885 1.00 78.81 86 PHE A CA 1
ATOM 636 C C . PHE A 1 86 ? -1.079 12.684 -9.076 1.00 78.81 86 PHE A C 1
ATOM 638 O O . PHE A 1 86 ? -0.616 12.332 -10.165 1.00 78.81 86 PHE A O 1
ATOM 645 N N . ILE A 1 87 ? -2.388 12.904 -8.908 1.00 81.38 87 ILE A N 1
ATOM 646 C CA . ILE A 1 87 ? -3.376 12.755 -9.989 1.00 81.38 87 ILE A CA 1
ATOM 647 C C . ILE A 1 87 ? -3.066 13.730 -11.129 1.00 81.38 87 ILE A C 1
ATOM 649 O O . ILE A 1 87 ? -3.098 13.349 -12.304 1.00 81.38 87 ILE A O 1
ATOM 653 N N . PHE A 1 88 ? -2.726 14.976 -10.793 1.00 82.88 88 PHE A N 1
ATOM 654 C CA . PHE A 1 88 ? -2.351 15.990 -11.768 1.00 82.88 88 PHE A CA 1
ATOM 655 C C . PHE A 1 88 ? -1.096 15.582 -12.548 1.00 82.88 88 PHE A C 1
ATOM 657 O O . PHE A 1 88 ? -1.138 15.564 -13.775 1.00 82.88 88 PHE A O 1
ATOM 664 N N . LEU A 1 89 ? -0.015 15.182 -11.871 1.00 78.94 89 LEU A N 1
ATOM 665 C CA . LEU A 1 89 ? 1.229 14.735 -12.509 1.00 78.94 89 LEU A CA 1
ATOM 666 C C . LEU A 1 89 ? 1.014 13.516 -13.407 1.00 78.94 89 LEU A C 1
ATOM 668 O O . LEU A 1 89 ? 1.523 13.484 -14.524 1.00 78.94 89 LEU A O 1
ATOM 672 N N . THR A 1 90 ? 0.213 12.550 -12.960 1.00 75.25 90 THR A N 1
ATOM 673 C CA . THR A 1 90 ? -0.131 11.365 -13.758 1.00 75.25 90 THR A CA 1
ATOM 674 C C . THR A 1 90 ? -0.893 11.770 -15.021 1.00 75.25 90 THR A C 1
ATOM 676 O O . THR A 1 90 ? -0.571 11.327 -16.121 1.00 75.25 90 THR A O 1
ATOM 679 N N . THR A 1 91 ? -1.858 12.682 -14.889 1.00 82.25 91 THR A N 1
ATOM 680 C CA . THR A 1 91 ? -2.618 13.229 -16.023 1.00 82.25 91 THR A CA 1
ATOM 681 C C . THR A 1 91 ? -1.710 13.986 -16.995 1.00 82.25 91 THR A C 1
ATOM 683 O O . THR A 1 91 ? -1.794 13.784 -18.206 1.00 82.25 91 THR A O 1
ATOM 686 N N . GLN A 1 92 ? -0.800 14.816 -16.478 1.00 78.44 92 GLN A N 1
ATOM 687 C CA . GLN A 1 92 ? 0.175 15.540 -17.292 1.00 78.44 92 GLN A CA 1
ATOM 688 C C . GLN A 1 92 ? 1.151 14.598 -17.991 1.00 78.44 92 GLN A C 1
ATOM 690 O O . GLN A 1 92 ? 1.502 14.842 -19.136 1.00 78.44 92 GLN A O 1
ATOM 695 N N . TRP A 1 93 ? 1.552 13.493 -17.367 1.00 76.56 93 TRP A N 1
ATOM 696 C CA . TRP A 1 93 ? 2.396 12.493 -18.014 1.00 76.56 93 TRP A CA 1
ATOM 697 C C . TRP A 1 93 ? 1.710 11.894 -19.254 1.00 76.56 93 TRP A C 1
ATOM 699 O O . TRP A 1 93 ? 2.310 11.836 -20.328 1.00 76.56 93 TRP A O 1
ATOM 709 N N . PHE A 1 94 ? 0.425 11.534 -19.160 1.00 74.12 94 PHE A N 1
ATOM 710 C CA . PHE A 1 94 ? -0.335 11.050 -20.319 1.00 74.12 94 PHE A CA 1
ATOM 711 C C . PHE A 1 94 ? -0.473 12.112 -21.418 1.00 74.12 94 PHE A C 1
ATOM 713 O O . PHE A 1 94 ? -0.249 11.820 -22.592 1.00 74.12 94 PHE A O 1
ATOM 720 N N . GLN A 1 95 ? -0.794 13.354 -21.061 1.00 83.00 95 GLN A N 1
ATOM 721 C CA . GLN A 1 95 ? -1.056 14.392 -22.061 1.00 83.00 95 GLN A CA 1
ATOM 722 C C . GLN A 1 95 ? 0.231 14.970 -22.665 1.00 83.00 95 GLN A C 1
ATOM 724 O O . GLN A 1 95 ? 0.356 15.064 -23.882 1.00 83.00 95 GLN A O 1
ATOM 729 N N . ALA A 1 96 ? 1.214 15.316 -21.833 1.00 77.44 96 ALA A N 1
ATOM 730 C CA . ALA A 1 96 ? 2.435 15.995 -22.257 1.00 77.44 96 ALA A CA 1
ATOM 731 C C . ALA A 1 96 ? 3.494 15.043 -22.832 1.00 77.44 96 ALA A C 1
ATOM 733 O O . ALA A 1 96 ? 4.189 15.417 -23.772 1.00 77.44 96 ALA A O 1
ATOM 734 N N . LEU A 1 97 ? 3.634 13.825 -22.288 1.00 74.38 97 LEU A N 1
ATOM 735 C CA . LEU A 1 97 ? 4.672 12.881 -22.729 1.00 74.38 97 LEU A CA 1
ATOM 736 C C . LEU A 1 97 ? 4.143 11.819 -23.693 1.00 74.38 97 LEU A C 1
ATOM 738 O O . LEU A 1 97 ? 4.855 11.430 -24.617 1.00 74.38 97 LEU A O 1
ATOM 742 N N . ARG A 1 98 ? 2.913 11.330 -23.492 1.00 76.19 98 ARG A N 1
ATOM 743 C CA . ARG A 1 98 ? 2.297 10.325 -24.383 1.00 76.19 98 ARG A CA 1
ATOM 744 C C . ARG A 1 98 ? 1.423 10.938 -25.478 1.00 76.19 98 ARG A C 1
ATOM 746 O O . ARG A 1 98 ? 1.010 10.208 -26.374 1.00 76.19 98 ARG A O 1
ATOM 753 N N . GLY A 1 99 ? 1.166 12.247 -25.426 1.00 84.44 99 GLY A N 1
ATOM 754 C CA . GLY A 1 99 ? 0.368 12.963 -26.422 1.00 84.44 99 GLY A CA 1
ATOM 755 C C . GLY A 1 99 ? -1.125 12.636 -26.377 1.00 84.44 99 GLY A C 1
ATOM 756 O O . GLY A 1 99 ? -1.815 12.854 -27.369 1.00 84.44 99 GLY A O 1
ATOM 757 N N . TYR A 1 100 ? -1.626 12.079 -25.270 1.00 87.25 100 TYR A N 1
ATOM 758 C CA . TYR A 1 100 ? -3.040 11.725 -25.146 1.00 87.25 100 TYR A CA 1
ATOM 759 C C . TYR A 1 100 ? -3.897 12.985 -25.047 1.00 87.25 100 TYR A C 1
ATOM 761 O O . TYR A 1 100 ? -3.553 13.949 -24.363 1.00 87.25 100 TYR A O 1
ATOM 769 N N . SER A 1 101 ? -5.068 12.958 -25.672 1.00 94.44 101 SER A N 1
ATOM 770 C CA . SER A 1 101 ? -6.116 13.938 -25.409 1.00 94.44 101 SER A CA 1
ATOM 771 C C . SER A 1 101 ? -6.660 13.802 -23.978 1.00 94.44 101 SER A C 1
ATOM 773 O O . SER A 1 101 ? -6.451 12.799 -23.280 1.00 94.44 101 SER A O 1
ATOM 775 N N . ALA A 1 102 ? -7.415 14.809 -23.526 1.00 90.44 102 ALA A N 1
ATOM 776 C CA . ALA A 1 102 ? -8.081 14.763 -22.225 1.00 90.44 102 ALA A CA 1
ATOM 777 C C . ALA A 1 102 ? -9.035 13.558 -22.101 1.00 90.44 102 ALA A C 1
ATOM 779 O O . ALA A 1 102 ? -9.085 12.917 -21.052 1.00 90.44 102 ALA A O 1
ATOM 780 N N . LEU A 1 103 ? -9.745 13.214 -23.183 1.00 92.38 103 LEU A N 1
ATOM 781 C CA . LEU A 1 103 ? -10.669 12.080 -23.207 1.00 92.38 103 LEU A CA 1
ATOM 782 C C . LEU A 1 103 ? -9.928 10.740 -23.129 1.00 92.38 103 LEU A C 1
ATOM 784 O O . LEU A 1 103 ? -10.308 9.879 -22.342 1.00 92.38 103 LEU A O 1
ATOM 788 N N . GLU A 1 104 ? -8.852 10.567 -23.896 1.00 86.44 104 GLU A N 1
ATOM 789 C CA . GLU A 1 104 ? -8.046 9.339 -23.857 1.00 86.44 104 GLU A CA 1
ATOM 790 C C . GLU A 1 104 ? -7.406 9.131 -22.485 1.00 86.44 104 GLU A C 1
ATOM 792 O O . GLU A 1 104 ? -7.416 8.020 -21.963 1.00 86.44 104 GLU A O 1
ATOM 797 N N . THR A 1 105 ? -6.925 10.206 -21.857 1.00 84.94 105 THR A N 1
ATOM 798 C CA . THR A 1 105 ? -6.391 10.151 -20.489 1.00 84.94 105 THR A CA 1
ATOM 799 C C . THR A 1 105 ? -7.470 9.746 -19.481 1.00 84.94 105 THR A C 1
ATOM 801 O O . THR A 1 105 ? -7.225 8.915 -18.603 1.00 84.94 105 THR A O 1
ATOM 804 N N . ALA A 1 106 ? -8.686 10.284 -19.620 1.00 87.00 106 ALA A N 1
ATOM 805 C CA . ALA A 1 106 ? -9.813 9.923 -18.762 1.00 87.00 106 ALA A CA 1
ATOM 806 C C . ALA A 1 106 ? -10.202 8.444 -18.923 1.00 87.00 106 ALA A C 1
ATOM 808 O O . ALA A 1 106 ? -10.411 7.746 -17.934 1.00 87.00 106 ALA A O 1
ATOM 809 N N . ILE A 1 107 ? -10.239 7.937 -20.157 1.00 89.88 107 ILE A N 1
ATOM 810 C CA . ILE A 1 107 ? -10.535 6.526 -20.432 1.00 89.88 107 ILE A CA 1
ATOM 811 C C . ILE A 1 107 ? -9.415 5.622 -19.893 1.00 89.88 107 ILE A C 1
ATOM 813 O O . ILE A 1 107 ? -9.701 4.617 -19.246 1.00 89.88 107 ILE A O 1
ATOM 817 N N . ALA A 1 108 ? -8.146 5.993 -20.093 1.00 78.88 108 ALA A N 1
ATOM 818 C CA . ALA A 1 108 ? -6.990 5.218 -19.637 1.00 78.88 108 ALA A CA 1
ATOM 819 C C . ALA A 1 108 ? -6.905 5.103 -18.104 1.00 78.88 108 ALA A C 1
ATOM 821 O O . ALA A 1 108 ? -6.421 4.101 -17.582 1.00 78.88 108 ALA A O 1
ATOM 822 N N . THR A 1 109 ? -7.397 6.108 -17.376 1.00 83.25 109 THR A N 1
ATOM 823 C CA . THR A 1 109 ? -7.396 6.142 -15.902 1.00 83.25 109 THR A CA 1
ATOM 824 C C . THR A 1 109 ? -8.674 5.571 -15.274 1.00 83.25 109 THR A C 1
ATOM 826 O O . THR A 1 109 ? -8.714 5.330 -14.065 1.00 83.25 109 THR A O 1
ATOM 829 N N . LEU A 1 110 ? -9.702 5.274 -16.078 1.00 86.88 110 LEU A N 1
ATOM 830 C CA . LEU A 1 110 ? -10.988 4.750 -15.611 1.00 86.88 110 LEU A CA 1
ATOM 831 C C . LEU A 1 110 ? -10.881 3.438 -14.806 1.00 86.88 110 LEU A C 1
ATOM 833 O O . LEU A 1 110 ? -11.533 3.352 -13.764 1.00 86.88 110 LEU A O 1
ATOM 837 N N . PRO A 1 111 ? -10.067 2.432 -15.195 1.00 83.44 111 PRO A N 1
ATOM 838 C CA . PRO A 1 111 ? -9.945 1.199 -14.416 1.00 83.44 111 PRO A CA 1
ATOM 839 C C . PRO A 1 111 ? -9.480 1.451 -12.978 1.00 83.44 111 PRO A C 1
ATOM 841 O O . PRO A 1 111 ? -10.025 0.871 -12.041 1.00 83.44 111 PRO A O 1
ATOM 844 N N . PHE A 1 112 ? -8.529 2.371 -12.788 1.00 79.38 112 PHE A N 1
ATOM 845 C CA . PHE A 1 112 ? -8.068 2.771 -11.460 1.00 79.38 112 PHE A CA 1
ATOM 846 C C . PHE A 1 112 ? -9.201 3.410 -10.648 1.00 79.38 112 PHE A C 1
ATOM 848 O O . PHE A 1 112 ? -9.440 3.015 -9.507 1.00 79.38 112 PHE A O 1
ATOM 855 N N . ALA A 1 113 ? -9.956 4.336 -11.250 1.00 82.88 113 ALA A N 1
ATOM 856 C CA . ALA A 1 113 ? -11.093 4.978 -10.593 1.00 82.88 113 ALA A CA 1
ATOM 857 C C . ALA A 1 113 ? -12.170 3.965 -10.160 1.00 82.88 113 ALA A C 1
ATOM 859 O O . ALA A 1 113 ? -12.688 4.055 -9.046 1.00 82.88 113 ALA A O 1
ATOM 860 N N . VAL A 1 114 ? -12.470 2.969 -11.002 1.00 85.94 114 VAL A N 1
ATOM 861 C CA . VAL A 1 114 ? -13.427 1.897 -10.684 1.00 85.94 114 VAL A CA 1
ATOM 862 C C . VAL A 1 114 ? -12.945 1.061 -9.500 1.00 85.94 114 VAL A C 1
ATOM 864 O O . VAL A 1 114 ? -13.710 0.842 -8.561 1.00 85.94 114 VAL A O 1
ATOM 867 N N . VAL A 1 115 ? -11.680 0.631 -9.499 1.00 81.69 115 VAL A N 1
ATOM 868 C CA . VAL A 1 115 ? -11.110 -0.150 -8.387 1.00 81.69 115 VAL A CA 1
ATOM 869 C C . VAL A 1 115 ? -11.159 0.647 -7.082 1.00 81.69 115 VAL A C 1
ATOM 871 O O . VAL A 1 115 ? -11.580 0.115 -6.055 1.00 81.69 115 VAL A O 1
ATOM 874 N N . MET A 1 116 ? -10.815 1.936 -7.119 1.00 78.62 116 MET A N 1
ATOM 875 C CA . MET A 1 116 ? -10.893 2.814 -5.949 1.00 78.62 116 MET A CA 1
ATOM 876 C C . MET A 1 116 ? -12.327 2.992 -5.443 1.00 78.62 116 MET A C 1
ATOM 878 O O . MET A 1 116 ? -12.557 2.957 -4.235 1.00 78.62 116 MET A O 1
ATOM 882 N N . ALA A 1 117 ? -13.305 3.133 -6.342 1.00 84.31 117 ALA A N 1
ATOM 883 C CA . ALA A 1 117 ? -14.713 3.242 -5.972 1.00 84.31 117 ALA A CA 1
ATOM 884 C C . ALA A 1 117 ? -15.234 1.956 -5.309 1.00 84.31 117 ALA A C 1
ATOM 886 O O . ALA A 1 117 ? -15.877 2.022 -4.260 1.00 84.31 117 ALA A O 1
ATOM 887 N N . VAL A 1 118 ? -14.916 0.788 -5.877 1.00 87.12 118 VAL A N 1
ATOM 888 C CA . VAL A 1 118 ? -15.282 -0.521 -5.309 1.00 87.12 118 VAL A CA 1
ATOM 889 C C . VAL A 1 118 ? -14.639 -0.715 -3.938 1.00 87.12 118 VAL A C 1
ATOM 891 O O . VAL A 1 118 ? -15.312 -1.118 -2.990 1.00 87.12 118 VAL A O 1
ATOM 894 N N . MET A 1 119 ? -13.360 -0.368 -3.802 1.00 81.50 119 MET A N 1
ATOM 895 C CA . MET A 1 119 ? -12.644 -0.427 -2.531 1.00 81.50 119 MET A CA 1
ATOM 896 C C . MET A 1 119 ? -13.272 0.503 -1.483 1.00 81.50 119 MET A C 1
ATOM 898 O O . MET A 1 119 ? -13.552 0.074 -0.364 1.00 81.50 119 MET A O 1
ATOM 902 N N . ALA A 1 120 ? -13.565 1.754 -1.848 1.00 80.06 120 ALA A N 1
ATOM 903 C CA . ALA A 1 120 ? -14.205 2.724 -0.962 1.00 80.06 120 ALA A CA 1
ATOM 904 C C . ALA A 1 120 ? -15.602 2.268 -0.510 1.00 80.06 120 ALA A C 1
ATOM 906 O O . ALA A 1 120 ? -15.967 2.463 0.654 1.00 80.06 120 ALA A O 1
ATOM 907 N N . ALA A 1 121 ? -16.367 1.642 -1.408 1.00 86.88 121 ALA A N 1
ATOM 908 C CA . ALA A 1 121 ? -17.658 1.045 -1.092 1.00 86.88 121 ALA A CA 1
ATOM 909 C C . ALA A 1 121 ? -17.506 -0.145 -0.134 1.00 86.88 121 ALA A C 1
ATOM 911 O O . ALA A 1 121 ? -18.193 -0.189 0.885 1.00 86.88 121 ALA A O 1
ATOM 912 N N . GLY A 1 122 ? -16.569 -1.060 -0.402 1.00 85.00 122 GLY A N 1
ATOM 913 C CA . GLY A 1 122 ? -16.282 -2.205 0.465 1.00 85.00 122 GLY A CA 1
ATOM 914 C C . GLY A 1 122 ? -15.909 -1.778 1.886 1.00 85.00 122 GLY A C 1
ATOM 915 O O . GLY A 1 122 ? -16.504 -2.256 2.850 1.00 85.00 122 GLY A O 1
ATOM 916 N N . ILE A 1 123 ? -15.006 -0.802 2.024 1.00 82.25 123 ILE A N 1
ATOM 917 C CA . ILE A 1 123 ? -14.639 -0.227 3.326 1.00 82.25 123 ILE A CA 1
ATOM 918 C C . ILE A 1 123 ? -15.866 0.376 4.011 1.00 82.25 123 ILE A C 1
ATOM 920 O O . ILE A 1 123 ? -16.104 0.104 5.183 1.00 82.25 123 ILE A O 1
ATOM 924 N N . ALA A 1 124 ? -16.665 1.180 3.302 1.00 82.12 124 ALA A N 1
ATOM 925 C CA . ALA A 1 124 ? -17.843 1.818 3.886 1.00 82.12 124 ALA A CA 1
ATOM 926 C C . ALA A 1 124 ? -18.876 0.797 4.397 1.00 82.12 124 ALA A C 1
ATOM 928 O O . ALA A 1 124 ? -19.454 1.004 5.464 1.00 82.12 124 ALA A O 1
ATOM 929 N N . LEU A 1 125 ? -19.077 -0.297 3.659 1.00 87.50 125 LEU A N 1
ATOM 930 C CA . LEU A 1 125 ? -20.023 -1.360 3.998 1.00 87.50 125 LEU A CA 1
ATOM 931 C C . LEU A 1 125 ? -19.554 -2.234 5.163 1.00 87.50 125 LEU A C 1
ATOM 933 O O . LEU A 1 125 ? -20.387 -2.706 5.928 1.00 87.50 125 LEU A O 1
ATOM 937 N N . VAL A 1 126 ? -18.246 -2.448 5.310 1.00 85.81 126 VAL A N 1
ATOM 938 C CA . VAL A 1 126 ? -17.690 -3.272 6.393 1.00 85.81 126 VAL A CA 1
ATOM 939 C C . VAL A 1 126 ? -17.486 -2.450 7.661 1.00 85.81 126 VAL A C 1
ATOM 941 O O . VAL A 1 126 ? -17.832 -2.895 8.752 1.00 85.81 126 VAL A O 1
ATOM 944 N N . GLN A 1 127 ? -16.948 -1.237 7.535 1.00 84.00 127 GLN A N 1
ATOM 945 C CA . GLN A 1 127 ? -16.483 -0.456 8.677 1.00 84.00 127 GLN A CA 1
ATOM 946 C C . GLN A 1 127 ? -17.621 -0.066 9.626 1.00 84.00 127 GLN A C 1
ATOM 948 O O . GLN A 1 127 ? -17.462 -0.209 10.832 1.00 84.00 127 GLN A O 1
ATOM 953 N N . GLY A 1 128 ? -18.757 0.407 9.103 1.00 86.12 128 GLY A N 1
ATOM 954 C CA . GLY A 1 128 ? -19.890 0.824 9.937 1.00 86.12 128 GLY A CA 1
ATOM 955 C C . GLY A 1 128 ? -20.418 -0.318 10.816 1.00 86.12 128 GLY A C 1
ATOM 956 O O . GLY A 1 128 ? -20.337 -0.214 12.039 1.00 86.12 128 GLY A O 1
ATOM 957 N N . PRO A 1 129 ? -20.888 -1.429 10.218 1.00 86.25 129 PRO A N 1
ATOM 958 C CA . PRO A 1 129 ? -21.368 -2.589 10.966 1.00 86.25 129 PRO A CA 1
ATOM 959 C C . PRO A 1 129 ? -20.309 -3.245 11.859 1.00 86.25 129 PRO A C 1
ATOM 961 O O . PRO A 1 129 ? -20.654 -3.727 12.931 1.00 86.25 129 PRO A O 1
ATOM 964 N N . ALA A 1 130 ? -19.033 -3.273 11.455 1.00 85.31 130 ALA A N 1
ATOM 965 C CA . ALA A 1 130 ? -17.967 -3.836 12.286 1.00 85.31 130 ALA A CA 1
ATOM 966 C C . ALA A 1 130 ? -17.728 -3.002 13.554 1.00 85.31 130 ALA A C 1
ATOM 968 O O . ALA A 1 130 ? -17.611 -3.564 14.641 1.00 85.31 130 ALA A O 1
ATOM 969 N N . THR A 1 131 ? -17.693 -1.670 13.427 1.00 88.06 131 THR A N 1
ATOM 970 C CA . THR A 1 131 ? -17.581 -0.774 14.584 1.00 88.06 131 THR A CA 1
ATOM 971 C C . THR A 1 131 ? -18.815 -0.872 15.475 1.00 88.06 131 THR A C 1
ATOM 973 O O . THR A 1 131 ? -18.661 -0.986 16.683 1.00 88.06 131 THR A O 1
ATOM 976 N N . ASP A 1 132 ? -20.018 -0.896 14.900 1.00 86.25 132 ASP A N 1
ATOM 977 C CA . ASP A 1 132 ? -21.266 -1.064 15.655 1.00 86.25 132 ASP A CA 1
ATOM 978 C C . ASP A 1 132 ? -21.279 -2.383 16.446 1.00 86.25 132 ASP A C 1
ATOM 980 O O . ASP A 1 132 ? -21.443 -2.385 17.664 1.00 86.25 132 ASP A O 1
ATOM 984 N N . ALA A 1 133 ? -20.984 -3.507 15.785 1.00 84.62 133 ALA A N 1
ATOM 985 C CA . ALA A 1 133 ? -20.919 -4.817 16.427 1.00 84.62 133 ALA A CA 1
ATOM 986 C C . ALA A 1 133 ? -19.894 -4.861 17.570 1.00 84.62 133 ALA A C 1
ATOM 988 O O . ALA A 1 133 ? -20.170 -5.449 18.613 1.00 84.62 133 ALA A O 1
ATOM 989 N N . LEU A 1 134 ? -18.737 -4.214 17.407 1.00 85.62 134 LEU A N 1
ATOM 990 C CA . LEU A 1 134 ? -17.742 -4.124 18.472 1.00 85.62 134 LEU A CA 1
ATOM 991 C C . LEU A 1 134 ? -18.241 -3.260 19.636 1.00 85.62 134 LEU A C 1
ATOM 993 O O . LEU A 1 134 ? -18.169 -3.695 20.782 1.00 85.62 134 LEU A O 1
ATOM 997 N N . MET A 1 135 ? -18.785 -2.071 19.358 1.00 89.31 135 MET A N 1
ATOM 998 C CA . MET A 1 135 ? -19.230 -1.141 20.403 1.00 89.31 135 MET A CA 1
ATOM 999 C C . MET A 1 135 ? -20.433 -1.660 21.187 1.00 89.31 135 MET A C 1
ATOM 1001 O O . MET A 1 135 ? -20.533 -1.390 22.377 1.00 89.31 135 MET A O 1
ATOM 1005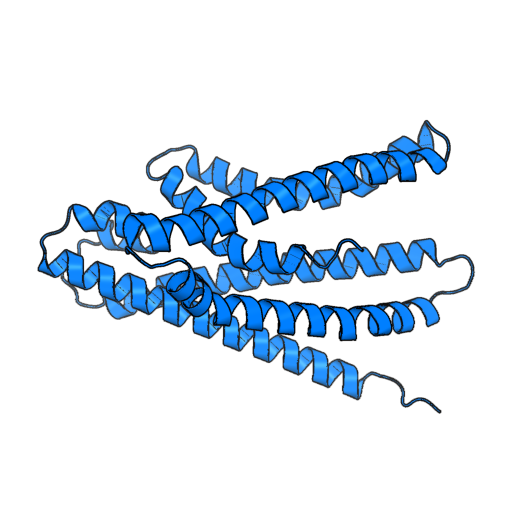 N N . THR A 1 136 ? -21.307 -2.468 20.580 1.00 88.31 136 THR A N 1
ATOM 1006 C CA . THR A 1 136 ? -22.425 -3.095 21.312 1.00 88.31 136 THR A CA 1
ATOM 1007 C C . THR A 1 136 ? -21.982 -4.067 22.411 1.00 88.31 136 THR A C 1
ATOM 1009 O O . THR A 1 136 ? -22.755 -4.334 23.328 1.00 88.31 136 THR A O 1
ATOM 1012 N N . ALA A 1 137 ? -20.752 -4.589 22.345 1.00 86.50 137 ALA A N 1
ATOM 1013 C CA . ALA A 1 137 ? -20.182 -5.448 23.381 1.00 86.50 137 ALA A CA 1
ATOM 1014 C C . ALA A 1 137 ? -19.473 -4.660 24.500 1.00 86.50 137 ALA A C 1
ATOM 1016 O O . ALA A 1 137 ? -19.105 -5.249 25.517 1.00 86.50 137 ALA A O 1
ATOM 1017 N N . VAL A 1 138 ? -19.265 -3.351 24.320 1.00 90.56 138 VAL A N 1
ATOM 1018 C CA . VAL A 1 138 ? -18.574 -2.490 25.286 1.00 90.56 138 VAL A CA 1
ATOM 1019 C C . VAL A 1 138 ? -19.564 -2.048 26.374 1.00 90.56 138 VAL A C 1
ATOM 1021 O O . VAL A 1 138 ? -20.644 -1.554 26.043 1.00 90.56 138 VAL A O 1
ATOM 1024 N N . PRO A 1 139 ? -19.237 -2.206 27.672 1.00 91.81 139 PRO A N 1
ATOM 1025 C CA . PRO A 1 139 ? -20.083 -1.722 28.759 1.00 91.81 139 PRO A CA 1
ATOM 1026 C C . PRO A 1 139 ? -20.332 -0.209 28.692 1.00 91.81 139 PRO A C 1
ATOM 1028 O O . PRO A 1 139 ? -19.446 0.576 28.348 1.00 91.81 139 PRO A O 1
ATOM 1031 N N . VAL A 1 140 ? -21.536 0.210 29.092 1.00 88.25 140 VAL A N 1
ATOM 1032 C CA . VAL A 1 140 ? -21.900 1.632 29.193 1.00 88.25 140 VAL A CA 1
ATOM 1033 C C . VAL A 1 140 ? -20.963 2.328 30.183 1.00 88.25 140 VAL A C 1
ATOM 1035 O O . VAL A 1 140 ? -20.791 1.864 31.309 1.00 88.25 140 VAL A O 1
ATOM 1038 N N . GLY A 1 141 ? -20.359 3.441 29.763 1.00 85.31 141 GLY A N 1
ATOM 1039 C CA . GLY A 1 141 ? -19.339 4.160 30.539 1.00 85.31 141 GLY A CA 1
ATOM 1040 C C . GLY A 1 141 ? -17.888 3.770 30.225 1.00 85.31 141 GLY A C 1
ATOM 1041 O O . GLY A 1 141 ? -16.978 4.491 30.629 1.00 85.31 141 GLY A O 1
ATOM 1042 N N . GLU A 1 142 ? -17.657 2.708 29.444 1.00 86.25 142 GLU A N 1
ATOM 1043 C CA . GLU A 1 142 ? -16.328 2.311 28.938 1.00 86.25 142 GLU A CA 1
ATOM 1044 C C . GLU A 1 142 ? -16.165 2.546 27.425 1.00 86.25 142 GLU A C 1
ATOM 1046 O O . GLU A 1 142 ? -15.168 2.154 26.818 1.00 86.25 142 GLU A O 1
ATOM 1051 N N . GLU A 1 143 ? -17.121 3.238 26.808 1.00 85.19 143 GLU A N 1
ATOM 1052 C CA . GLU A 1 143 ? -17.198 3.506 25.365 1.00 85.19 143 GLU A CA 1
ATOM 1053 C C . GLU A 1 143 ? -15.914 4.140 24.808 1.00 85.19 143 GLU A C 1
ATOM 1055 O O . GLU A 1 143 ? -15.435 3.765 23.736 1.00 85.19 143 GLU A O 1
ATOM 1060 N N . GLY A 1 144 ? -15.302 5.054 25.569 1.00 77.81 144 GLY A N 1
ATOM 1061 C CA . GLY A 1 144 ? -14.029 5.676 25.202 1.00 77.81 144 GLY A CA 1
ATOM 1062 C C . GLY A 1 144 ? -12.867 4.679 25.140 1.00 77.81 144 GLY A C 1
ATOM 1063 O O . GLY A 1 144 ? -12.061 4.740 24.211 1.00 77.81 144 GLY A O 1
ATOM 1064 N N . MET A 1 145 ? -12.801 3.724 26.076 1.00 77.38 145 MET A N 1
ATOM 1065 C CA . MET A 1 145 ? -11.791 2.657 26.050 1.00 77.38 145 MET A CA 1
ATOM 1066 C C . MET A 1 145 ? -12.052 1.681 24.901 1.00 77.38 145 MET A C 1
ATOM 1068 O O . MET A 1 145 ? -11.118 1.317 24.188 1.00 77.38 145 MET A O 1
ATOM 1072 N N . GLY A 1 146 ? -13.317 1.313 24.674 1.00 82.12 146 GLY A N 1
ATOM 1073 C CA . GLY A 1 146 ? -13.719 0.471 23.548 1.00 82.12 146 GLY A CA 1
ATOM 1074 C C . GLY A 1 146 ? -13.320 1.067 22.195 1.00 82.12 146 GLY A C 1
ATOM 1075 O O . GLY A 1 146 ? -12.728 0.375 21.364 1.00 82.12 146 GLY A O 1
ATOM 1076 N N . SER A 1 147 ? -13.560 2.368 21.996 1.00 83.12 147 SER A N 1
ATOM 1077 C CA . SER A 1 147 ? -13.132 3.095 20.792 1.00 83.12 147 SER A CA 1
ATOM 1078 C C . SER A 1 147 ? -11.619 3.117 20.631 1.00 83.12 147 SER A C 1
ATOM 1080 O O . SER A 1 147 ? -11.128 2.806 19.547 1.00 83.12 147 SER A O 1
ATOM 1082 N N . ALA A 1 148 ? -10.879 3.425 21.698 1.00 75.00 148 ALA A N 1
ATOM 1083 C CA . ALA A 1 148 ? -9.421 3.466 21.648 1.00 75.00 148 ALA A CA 1
ATOM 1084 C C . ALA A 1 148 ? -8.819 2.101 21.266 1.00 75.00 148 ALA A C 1
ATOM 1086 O O . ALA A 1 148 ? -7.930 2.025 20.414 1.00 75.00 148 ALA A O 1
ATOM 1087 N N . VAL A 1 149 ? -9.336 1.007 21.838 1.00 81.50 149 VAL A N 1
ATOM 1088 C CA . VAL A 1 149 ? -8.905 -0.358 21.494 1.00 81.50 149 VAL A CA 1
ATOM 1089 C C . VAL A 1 149 ? -9.245 -0.693 20.039 1.00 81.50 149 VAL A C 1
ATOM 1091 O O . VAL A 1 149 ? -8.391 -1.206 19.317 1.00 81.50 149 VAL A O 1
ATOM 1094 N N . ASN A 1 150 ? -10.457 -0.369 19.578 1.00 85.12 150 ASN A N 1
ATOM 1095 C CA . ASN A 1 150 ? -10.870 -0.596 18.192 1.00 85.12 150 ASN A CA 1
ATOM 1096 C C . ASN A 1 150 ? -9.984 0.147 17.180 1.00 85.12 150 ASN A C 1
ATOM 1098 O O . ASN A 1 150 ? -9.583 -0.437 16.172 1.00 85.12 150 ASN A O 1
ATOM 1102 N N . ASP A 1 151 ? -9.656 1.413 17.442 1.00 80.50 151 ASP A N 1
ATOM 1103 C CA . ASP A 1 151 ? -8.779 2.186 16.563 1.00 80.50 151 ASP A CA 1
ATOM 1104 C C . ASP A 1 151 ? -7.352 1.628 16.556 1.00 80.50 151 ASP A C 1
ATOM 1106 O O . ASP A 1 151 ? -6.790 1.425 15.480 1.00 80.50 151 ASP A O 1
ATOM 1110 N N . THR A 1 152 ? -6.823 1.236 17.718 1.00 77.88 152 THR A N 1
ATOM 1111 C CA . THR A 1 152 ? -5.500 0.594 17.824 1.00 77.88 152 THR A CA 1
ATOM 1112 C C . THR A 1 152 ? -5.422 -0.695 17.002 1.00 77.88 152 THR A C 1
ATOM 1114 O O . THR A 1 152 ? -4.455 -0.917 16.276 1.00 77.88 152 THR A O 1
ATOM 1117 N N . ILE A 1 153 ? -6.450 -1.551 17.070 1.00 80.75 153 ILE A N 1
ATOM 1118 C CA . ILE A 1 153 ? -6.511 -2.797 16.287 1.00 80.75 153 ILE A CA 1
ATOM 1119 C C . ILE A 1 153 ? -6.473 -2.497 14.786 1.00 80.75 153 ILE A C 1
ATOM 1121 O O . ILE A 1 153 ? -5.790 -3.183 14.025 1.00 80.75 153 ILE A O 1
ATOM 1125 N N . ARG A 1 154 ? -7.197 -1.463 14.357 1.00 79.75 154 ARG A N 1
ATOM 1126 C CA . ARG A 1 154 ? -7.265 -1.030 12.960 1.00 79.75 154 ARG A CA 1
ATOM 1127 C C . ARG A 1 154 ? -5.940 -0.473 12.456 1.00 79.75 154 ARG A C 1
ATOM 1129 O O . ARG A 1 154 ? -5.507 -0.845 11.369 1.00 79.75 154 ARG A O 1
ATOM 1136 N N . GLU A 1 155 ? -5.286 0.370 13.245 1.00 73.19 155 GLU A N 1
ATOM 1137 C CA . GLU A 1 155 ? -3.974 0.931 12.914 1.00 73.19 155 GLU A CA 1
ATOM 1138 C C . GLU A 1 155 ? -2.893 -0.152 12.858 1.00 73.19 155 GLU A C 1
ATOM 1140 O O . GLU A 1 155 ? -2.126 -0.214 11.894 1.00 73.19 155 GLU A O 1
ATOM 1145 N N . LEU A 1 156 ? -2.871 -1.070 13.831 1.00 74.50 156 LEU A N 1
ATOM 1146 C CA . LEU A 1 156 ? -1.967 -2.222 13.814 1.00 74.50 156 LEU A CA 1
ATOM 1147 C C . LEU A 1 156 ? -2.233 -3.129 12.609 1.00 74.50 156 LEU A C 1
ATOM 1149 O O . LEU A 1 156 ? -1.298 -3.539 11.927 1.00 74.50 156 LEU A O 1
ATOM 1153 N N . GLY A 1 157 ? -3.501 -3.418 12.311 1.00 74.94 157 GLY A N 1
ATOM 1154 C CA . GLY A 1 157 ? -3.881 -4.225 11.154 1.00 74.94 157 GLY A CA 1
ATOM 1155 C C . GLY A 1 157 ? -3.451 -3.587 9.831 1.00 74.94 157 GLY A C 1
ATOM 1156 O O . GLY A 1 157 ? -2.872 -4.266 8.981 1.00 74.94 157 GLY A O 1
ATOM 1157 N N . GLY A 1 158 ? -3.679 -2.280 9.674 1.00 71.88 158 GLY A N 1
ATOM 1158 C CA . GLY A 1 158 ? -3.265 -1.517 8.497 1.00 71.88 158 GLY A CA 1
ATOM 1159 C C . GLY A 1 158 ? -1.747 -1.500 8.322 1.00 71.88 158 GLY A C 1
ATOM 1160 O O . GLY A 1 158 ? -1.242 -1.882 7.268 1.00 71.88 158 GLY A O 1
ATOM 1161 N N . THR A 1 159 ? -1.008 -1.136 9.370 1.00 70.56 159 THR A N 1
ATOM 1162 C CA . THR A 1 159 ? 0.462 -1.039 9.330 1.00 70.56 159 THR A CA 1
ATOM 1163 C C . THR A 1 159 ? 1.150 -2.389 9.111 1.00 70.56 159 THR A C 1
ATOM 1165 O O . THR A 1 159 ? 2.051 -2.487 8.274 1.00 70.56 159 THR A O 1
ATOM 1168 N N . LEU A 1 160 ? 0.709 -3.455 9.789 1.00 71.44 160 LEU A N 1
ATOM 1169 C CA . LEU A 1 160 ? 1.229 -4.809 9.567 1.00 71.44 160 LEU A CA 1
ATOM 1170 C C . LEU A 1 160 ? 0.919 -5.307 8.155 1.00 71.44 160 LEU A C 1
ATOM 1172 O O . LEU A 1 160 ? 1.793 -5.882 7.506 1.00 71.44 160 LEU A O 1
ATOM 1176 N N . GLY A 1 161 ? -0.298 -5.056 7.660 1.00 70.31 161 GLY A N 1
ATOM 1177 C CA . GLY A 1 161 ? -0.689 -5.410 6.297 1.00 70.31 161 GLY A CA 1
ATOM 1178 C C . GLY A 1 161 ? 0.262 -4.812 5.261 1.00 70.31 161 GLY A C 1
ATOM 1179 O O . GLY A 1 161 ? 0.749 -5.524 4.384 1.00 70.31 161 GLY A O 1
ATOM 1180 N N . VAL A 1 162 ? 0.599 -3.530 5.409 1.00 67.75 162 VAL A N 1
ATOM 1181 C CA . VAL A 1 162 ? 1.549 -2.821 4.538 1.00 67.75 162 VAL A CA 1
ATOM 1182 C C . VAL A 1 162 ? 2.941 -3.435 4.603 1.00 67.75 162 VAL A C 1
ATOM 1184 O O . VAL A 1 162 ? 3.531 -3.724 3.562 1.00 67.75 162 VAL A O 1
ATOM 1187 N N . GLY A 1 163 ? 3.463 -3.675 5.809 1.00 68.19 163 GLY A N 1
ATOM 1188 C CA . GLY A 1 163 ? 4.801 -4.239 5.988 1.00 68.19 163 GLY A CA 1
ATOM 1189 C C . GLY A 1 163 ? 4.935 -5.644 5.396 1.00 68.19 163 GLY A C 1
ATOM 1190 O O . GLY A 1 163 ? 5.928 -5.945 4.730 1.00 68.19 163 GLY A O 1
ATOM 1191 N N . ILE A 1 164 ? 3.915 -6.488 5.574 1.00 75.38 164 ILE A N 1
ATOM 1192 C CA . ILE A 1 164 ? 3.884 -7.848 5.021 1.00 75.38 164 ILE A CA 1
ATOM 1193 C C . ILE A 1 164 ? 3.783 -7.803 3.493 1.00 75.38 164 ILE A C 1
ATOM 1195 O O . ILE A 1 164 ? 4.568 -8.466 2.817 1.00 75.38 164 ILE A O 1
ATOM 1199 N N . MET A 1 165 ? 2.863 -7.008 2.935 1.00 75.56 165 MET A N 1
ATOM 1200 C CA . MET A 1 165 ? 2.686 -6.902 1.481 1.00 75.56 165 MET A CA 1
ATOM 1201 C C . MET A 1 165 ? 3.910 -6.294 0.788 1.00 75.56 165 MET A C 1
ATOM 1203 O O . MET A 1 165 ? 4.338 -6.806 -0.244 1.00 75.56 165 MET A O 1
ATOM 1207 N N . GLY A 1 166 ? 4.522 -5.259 1.371 1.00 68.06 166 GLY A N 1
ATOM 1208 C CA . GLY A 1 166 ? 5.757 -4.662 0.857 1.00 68.06 166 GLY A CA 1
ATOM 1209 C C . GLY A 1 166 ? 6.931 -5.646 0.879 1.00 68.06 166 GLY A C 1
ATOM 1210 O O . GLY A 1 166 ? 7.666 -5.760 -0.101 1.00 68.06 166 GLY A O 1
ATOM 1211 N N . SER A 1 167 ? 7.062 -6.423 1.960 1.00 76.88 167 SER A N 1
ATOM 1212 C CA . SER A 1 167 ? 8.088 -7.472 2.076 1.00 76.88 167 SER A CA 1
ATOM 1213 C C . SER A 1 167 ? 7.874 -8.598 1.061 1.00 76.88 167 SER A C 1
ATOM 1215 O O . SER A 1 167 ? 8.830 -9.067 0.443 1.00 76.88 167 SER A O 1
ATOM 1217 N N . LEU A 1 168 ? 6.617 -9.008 0.850 1.00 78.81 168 LEU A N 1
ATOM 1218 C CA . LEU A 1 168 ? 6.243 -10.002 -0.155 1.00 78.81 168 LEU A CA 1
ATOM 1219 C C . LEU A 1 168 ? 6.556 -9.505 -1.573 1.00 78.81 168 LEU A C 1
ATOM 1221 O O . LEU A 1 168 ? 7.138 -10.254 -2.354 1.00 78.81 168 LEU A O 1
ATOM 1225 N N . GLN A 1 169 ? 6.248 -8.241 -1.886 1.00 81.56 169 GLN A N 1
ATOM 1226 C CA . GLN A 1 169 ? 6.585 -7.619 -3.170 1.00 81.56 169 GLN A CA 1
ATOM 1227 C C . GLN A 1 169 ? 8.097 -7.609 -3.414 1.00 81.56 169 GLN A C 1
ATOM 1229 O O . GLN A 1 169 ? 8.554 -8.023 -4.478 1.00 81.56 169 GLN A O 1
ATOM 1234 N N . ALA A 1 170 ? 8.876 -7.137 -2.437 1.00 78.19 170 ALA A N 1
ATOM 1235 C CA . ALA A 1 170 ? 10.328 -7.036 -2.556 1.00 78.19 170 ALA A CA 1
ATOM 1236 C C . ALA A 1 170 ? 10.978 -8.418 -2.729 1.00 78.19 170 ALA A C 1
ATOM 1238 O O . ALA A 1 170 ? 11.852 -8.601 -3.581 1.00 78.19 170 ALA A O 1
ATOM 1239 N N . GLY A 1 171 ? 10.510 -9.408 -1.963 1.00 80.00 171 GLY A N 1
ATOM 1240 C CA . GLY A 1 171 ? 10.954 -10.793 -2.084 1.00 80.00 171 GLY A CA 1
ATOM 1241 C C . GLY A 1 171 ? 10.601 -11.404 -3.441 1.00 80.00 171 GLY A C 1
ATOM 1242 O O . GLY A 1 171 ? 11.471 -11.976 -4.097 1.00 80.00 171 GLY A O 1
ATOM 1243 N N . ALA A 1 172 ? 9.354 -11.244 -3.895 1.00 84.31 172 ALA A N 1
ATOM 1244 C CA . ALA A 1 172 ? 8.901 -11.767 -5.182 1.00 84.31 172 ALA A CA 1
ATOM 1245 C C . ALA A 1 172 ? 9.644 -11.121 -6.363 1.00 84.31 172 ALA A C 1
ATOM 1247 O O . ALA A 1 172 ? 10.083 -11.835 -7.260 1.00 84.31 172 ALA A O 1
ATOM 1248 N N . TYR A 1 173 ? 9.877 -9.805 -6.318 1.00 84.75 173 TYR A N 1
ATOM 1249 C CA . TYR A 1 173 ? 10.690 -9.095 -7.307 1.00 84.75 173 TYR A CA 1
ATOM 1250 C C . TYR A 1 173 ? 12.129 -9.624 -7.348 1.00 84.75 173 TYR A C 1
ATOM 1252 O O . TYR A 1 173 ? 12.634 -9.978 -8.412 1.00 84.75 173 TYR A O 1
ATOM 1260 N N . THR A 1 174 ? 12.784 -9.735 -6.188 1.00 86.81 174 THR A N 1
ATOM 1261 C CA . THR A 1 174 ? 14.183 -10.182 -6.095 1.00 86.81 174 THR A CA 1
ATOM 1262 C C . THR A 1 174 ? 14.356 -11.602 -6.632 1.00 86.81 174 THR A C 1
ATOM 1264 O O . THR A 1 174 ? 15.283 -11.875 -7.405 1.00 86.81 174 THR A O 1
ATOM 1267 N N . THR A 1 175 ? 13.465 -12.514 -6.241 1.00 90.56 175 THR A N 1
ATOM 1268 C CA . THR A 1 175 ? 13.474 -13.905 -6.708 1.00 90.56 175 THR A CA 1
ATOM 1269 C C . THR A 1 175 ? 13.147 -13.982 -8.195 1.00 90.56 175 THR A C 1
ATOM 1271 O O . THR A 1 175 ? 13.931 -14.548 -8.955 1.00 90.56 175 THR A O 1
ATOM 1274 N N . GLY A 1 176 ? 12.064 -13.334 -8.632 1.00 91.81 176 GLY A N 1
ATOM 1275 C CA . GLY A 1 176 ? 11.634 -13.325 -10.029 1.00 91.81 176 GLY A CA 1
ATOM 1276 C C . GLY A 1 176 ? 12.702 -12.770 -10.969 1.00 91.81 176 GLY A C 1
ATOM 1277 O O . GLY A 1 176 ? 12.983 -13.367 -12.004 1.00 91.81 176 GLY A O 1
ATOM 1278 N N . LEU A 1 177 ? 13.386 -11.692 -10.574 1.00 91.50 177 LEU A N 1
ATOM 1279 C CA . LEU A 1 177 ? 14.474 -11.112 -11.358 1.00 91.50 177 LEU A CA 1
ATOM 1280 C C . LEU A 1 177 ? 15.703 -12.032 -11.409 1.00 91.50 177 LEU A C 1
ATOM 1282 O O . LEU A 1 177 ? 16.357 -12.140 -12.445 1.00 91.50 177 LEU A O 1
ATOM 1286 N N . THR A 1 178 ? 16.015 -12.722 -10.305 1.00 92.56 178 THR A N 1
ATOM 1287 C CA . THR A 1 178 ? 17.091 -13.732 -10.277 1.00 92.56 178 THR A CA 1
ATOM 1288 C C . THR A 1 178 ? 16.815 -14.859 -11.260 1.00 92.56 178 THR A C 1
ATOM 1290 O O . THR A 1 178 ? 17.726 -15.309 -11.953 1.00 92.56 178 THR A O 1
ATOM 1293 N N . ASP A 1 179 ? 15.569 -15.317 -11.299 1.00 93.06 179 ASP A N 1
ATOM 1294 C CA . ASP A 1 179 ? 15.153 -16.441 -12.124 1.00 93.06 179 ASP A CA 1
ATOM 1295 C C . ASP A 1 179 ? 15.075 -16.051 -13.600 1.00 93.06 179 ASP A C 1
ATOM 1297 O O . ASP A 1 179 ? 15.604 -16.776 -14.442 1.00 93.06 179 ASP A O 1
ATOM 1301 N N . ALA A 1 180 ? 14.526 -14.873 -13.907 1.00 90.25 180 ALA A N 1
ATOM 1302 C CA . ALA A 1 180 ? 14.454 -14.335 -15.265 1.00 90.25 180 ALA A CA 1
ATOM 1303 C C . ALA A 1 180 ? 15.841 -14.115 -15.891 1.00 90.25 180 ALA A C 1
ATOM 1305 O O . ALA A 1 180 ? 16.035 -14.334 -17.086 1.00 90.25 180 ALA A O 1
ATOM 1306 N N . LEU A 1 181 ? 16.827 -13.720 -15.080 1.00 90.88 181 LEU A N 1
ATOM 1307 C CA . LEU A 1 181 ? 18.200 -13.468 -15.525 1.00 90.88 181 LEU A CA 1
ATOM 1308 C C . LEU A 1 181 ? 19.141 -14.658 -15.295 1.00 90.88 181 LEU A C 1
ATOM 1310 O O . LEU A 1 181 ? 20.355 -14.541 -15.505 1.00 90.88 181 LEU A O 1
ATOM 1314 N N . ARG A 1 182 ? 18.621 -15.818 -14.884 1.00 89.00 182 ARG A N 1
ATOM 1315 C CA . ARG A 1 182 ? 19.429 -17.013 -14.634 1.00 89.00 182 ARG A CA 1
ATOM 1316 C C . ARG A 1 182 ? 20.100 -17.476 -15.930 1.00 89.00 182 ARG A C 1
ATOM 1318 O O . ARG A 1 182 ? 19.444 -17.713 -16.937 1.00 89.00 182 ARG A O 1
ATOM 1325 N N . GLY A 1 183 ? 21.426 -17.611 -15.906 1.00 82.94 183 GLY A N 1
ATOM 1326 C CA . GLY A 1 183 ? 22.211 -17.993 -17.089 1.00 82.94 183 GLY A CA 1
ATOM 1327 C C . GLY A 1 183 ? 22.472 -16.852 -18.079 1.00 82.94 183 GLY A C 1
ATOM 1328 O O . GLY A 1 183 ? 23.115 -17.075 -19.102 1.00 82.94 183 GLY A O 1
ATOM 1329 N N . SER A 1 184 ? 22.029 -15.629 -17.779 1.00 83.12 184 SER A N 1
ATOM 1330 C CA . SER A 1 184 ? 22.449 -14.449 -18.534 1.00 83.12 184 SER A CA 1
ATOM 1331 C C . SER A 1 184 ? 23.917 -14.104 -18.240 1.00 83.12 184 SER A C 1
ATOM 1333 O O . SER A 1 184 ? 24.414 -14.312 -17.134 1.00 83.12 184 SER A O 1
ATOM 1335 N N . HIS A 1 185 ? 24.622 -13.530 -19.220 1.00 80.88 185 HIS A N 1
ATOM 1336 C CA . HIS A 1 185 ? 25.999 -13.035 -19.058 1.00 80.88 185 HIS A CA 1
ATOM 1337 C C . HIS A 1 185 ? 26.075 -11.683 -18.317 1.00 80.88 185 HIS A C 1
ATOM 1339 O O . HIS A 1 185 ? 27.056 -10.952 -18.459 1.00 80.88 185 HIS A O 1
ATOM 1345 N N . LEU A 1 186 ? 25.035 -11.311 -17.561 1.00 84.38 186 LEU A N 1
ATOM 1346 C CA . LEU A 1 186 ? 25.012 -10.056 -16.816 1.00 84.38 186 LEU A CA 1
ATOM 1347 C C . LEU A 1 186 ? 26.018 -10.109 -15.654 1.00 84.38 186 LEU A C 1
ATOM 1349 O O . LEU A 1 186 ? 25.979 -11.045 -14.851 1.00 84.38 186 LEU A O 1
ATOM 1353 N N . PRO A 1 187 ? 26.909 -9.108 -15.526 1.00 86.25 187 PRO A N 1
ATOM 1354 C CA . PRO A 1 187 ? 27.803 -9.010 -14.382 1.00 86.25 187 PRO A CA 1
ATOM 1355 C C . PRO A 1 187 ? 27.022 -9.009 -13.065 1.00 86.25 187 PRO A C 1
ATOM 1357 O O . PRO A 1 187 ? 26.018 -8.307 -12.932 1.00 86.25 187 PRO A O 1
ATOM 1360 N N . GLN A 1 188 ? 27.516 -9.740 -12.060 1.00 82.94 188 GLN A N 1
ATOM 1361 C CA . GLN A 1 188 ? 26.834 -9.855 -10.764 1.00 82.94 188 GLN A CA 1
ATOM 1362 C C . GLN A 1 188 ? 26.618 -8.505 -10.070 1.00 82.94 188 GLN A C 1
ATOM 1364 O O . GLN A 1 188 ? 25.623 -8.348 -9.372 1.00 82.94 188 GLN A O 1
ATOM 1369 N N . GLY A 1 189 ? 27.499 -7.522 -10.295 1.00 85.19 189 GLY A N 1
ATOM 1370 C CA . GLY A 1 189 ? 27.317 -6.165 -9.774 1.00 85.19 189 GLY A CA 1
ATOM 1371 C C . GLY A 1 189 ? 26.055 -5.483 -10.311 1.00 85.19 189 GLY A C 1
ATOM 1372 O O . GLY A 1 189 ? 25.341 -4.844 -9.551 1.00 85.19 189 GLY A O 1
ATOM 1373 N N . ILE A 1 190 ? 25.729 -5.690 -11.591 1.00 87.12 190 ILE A N 1
ATOM 1374 C CA . ILE A 1 190 ? 24.533 -5.119 -12.229 1.00 87.12 190 ILE A CA 1
ATOM 1375 C C . ILE A 1 190 ? 23.288 -5.811 -11.682 1.00 87.12 190 ILE A C 1
ATOM 1377 O O . ILE A 1 190 ? 22.372 -5.144 -11.220 1.00 87.12 190 ILE A O 1
ATOM 1381 N N . LEU A 1 191 ? 23.299 -7.148 -11.629 1.00 87.25 191 LEU A N 1
ATOM 1382 C CA . LEU A 1 191 ? 22.205 -7.923 -11.042 1.00 87.25 191 LEU A CA 1
ATOM 1383 C C . LEU A 1 191 ? 21.967 -7.568 -9.564 1.00 87.25 191 LEU A C 1
ATOM 1385 O O . LEU A 1 191 ? 20.821 -7.506 -9.131 1.00 87.25 191 LEU A O 1
ATOM 1389 N N . GLY A 1 192 ? 23.035 -7.355 -8.793 1.00 86.94 192 GLY A N 1
ATOM 1390 C CA . GLY A 1 192 ? 22.961 -6.958 -7.389 1.00 86.94 192 GLY A CA 1
ATOM 1391 C C . GLY A 1 192 ? 22.233 -5.629 -7.210 1.00 86.94 192 GLY A C 1
ATOM 1392 O O . GLY A 1 192 ? 21.279 -5.573 -6.444 1.00 86.94 192 GLY A O 1
ATOM 1393 N N . VAL A 1 193 ? 22.622 -4.606 -7.976 1.00 84.88 193 VAL A N 1
ATOM 1394 C CA . VAL A 1 193 ? 21.977 -3.282 -7.954 1.00 84.88 193 VAL A CA 1
ATOM 1395 C C . VAL A 1 193 ? 20.533 -3.359 -8.458 1.00 84.88 193 VAL A C 1
ATOM 1397 O O . VAL A 1 193 ? 19.626 -2.838 -7.816 1.00 84.88 193 VAL A O 1
ATOM 1400 N N . SER A 1 194 ? 20.273 -4.084 -9.553 1.00 84.62 194 SER A N 1
ATOM 1401 C CA . SER A 1 194 ? 18.917 -4.221 -10.104 1.00 84.62 194 SER A CA 1
ATOM 1402 C C . SER A 1 194 ? 17.929 -4.878 -9.138 1.00 84.62 194 SER A C 1
ATOM 1404 O O . SER A 1 194 ? 16.735 -4.597 -9.198 1.00 84.62 194 SER A O 1
ATOM 1406 N N . LYS A 1 195 ? 18.398 -5.748 -8.238 1.00 84.75 195 LYS A N 1
ATOM 1407 C CA . LYS A 1 195 ? 17.551 -6.395 -7.225 1.00 84.75 195 LYS A CA 1
ATOM 1408 C C . LYS A 1 195 ? 17.097 -5.454 -6.117 1.00 84.75 195 LYS A C 1
ATOM 1410 O O . LYS A 1 195 ? 16.096 -5.745 -5.473 1.00 84.75 195 LYS A O 1
ATOM 1415 N N . GLU A 1 196 ? 17.803 -4.352 -5.886 1.00 78.44 196 GLU A N 1
ATOM 1416 C CA . GLU A 1 196 ? 17.467 -3.441 -4.791 1.00 78.44 196 GLU A CA 1
ATOM 1417 C C . GLU A 1 196 ? 16.166 -2.678 -5.056 1.00 78.44 196 GLU A C 1
ATOM 1419 O O . GLU A 1 196 ? 15.407 -2.420 -4.126 1.00 78.44 196 GLU A O 1
ATOM 1424 N N . SER A 1 197 ? 15.891 -2.327 -6.317 1.00 72.88 197 SER A N 1
ATOM 1425 C CA . SER A 1 197 ? 14.606 -1.771 -6.750 1.00 72.88 197 SER A CA 1
ATOM 1426 C C . SER A 1 197 ? 14.489 -1.747 -8.277 1.00 72.88 197 SER A C 1
ATOM 1428 O O . SER A 1 197 ? 15.492 -1.773 -8.990 1.00 72.88 197 SER A O 1
ATOM 1430 N N . VAL A 1 198 ? 13.259 -1.606 -8.782 1.00 75.44 198 VAL A N 1
ATOM 1431 C CA . VAL A 1 198 ? 12.992 -1.339 -10.210 1.00 75.44 198 VAL A CA 1
ATOM 1432 C C . VAL A 1 198 ? 13.714 -0.074 -10.681 1.00 75.44 198 VAL A C 1
ATOM 1434 O O . VAL A 1 198 ? 14.295 -0.050 -11.761 1.00 75.44 198 VAL A O 1
ATOM 1437 N N . MET A 1 199 ? 13.736 0.969 -9.850 1.00 65.75 199 MET A N 1
ATOM 1438 C CA . MET A 1 199 ? 14.389 2.234 -10.186 1.00 65.75 199 MET A CA 1
ATOM 1439 C C . MET A 1 199 ? 15.914 2.123 -10.266 1.00 65.75 199 MET A C 1
ATOM 1441 O O . MET A 1 199 ? 16.510 2.696 -11.172 1.00 65.75 199 MET A O 1
ATOM 1445 N N . ALA A 1 200 ? 16.536 1.358 -9.366 1.00 71.75 200 ALA A N 1
ATOM 1446 C CA . ALA A 1 200 ? 17.967 1.059 -9.432 1.00 71.75 200 ALA A CA 1
ATOM 1447 C C . ALA A 1 200 ? 18.318 0.229 -10.681 1.00 71.75 200 ALA A C 1
ATOM 1449 O O . ALA A 1 200 ? 19.407 0.348 -11.235 1.00 71.75 200 ALA A O 1
ATOM 1450 N N . ALA A 1 201 ? 17.390 -0.602 -11.163 1.00 75.81 201 ALA A N 1
ATOM 1451 C CA . ALA A 1 201 ? 17.575 -1.314 -12.420 1.00 75.81 201 ALA A CA 1
ATOM 1452 C C . ALA A 1 201 ? 17.488 -0.375 -13.638 1.00 75.81 201 ALA A C 1
ATOM 1454 O O . ALA A 1 201 ? 18.340 -0.446 -14.522 1.00 75.81 201 ALA A O 1
ATOM 1455 N N . GLU A 1 202 ? 16.515 0.539 -13.664 1.00 75.38 202 GLU A N 1
ATOM 1456 C CA . GLU A 1 202 ? 16.365 1.553 -14.721 1.00 75.38 202 GLU A CA 1
ATOM 1457 C C . GLU A 1 202 ? 17.564 2.517 -14.785 1.00 75.38 202 GLU A C 1
ATOM 1459 O O . GLU A 1 202 ? 18.052 2.822 -15.877 1.00 75.38 202 GLU A O 1
ATOM 1464 N N . SER A 1 203 ? 18.098 2.950 -13.632 1.00 76.56 203 SER A N 1
ATOM 1465 C CA . SER A 1 203 ? 19.219 3.905 -13.556 1.00 76.56 203 SER A CA 1
ATOM 1466 C C . SER A 1 203 ? 20.494 3.380 -14.225 1.00 76.56 203 SER A C 1
ATOM 1468 O O . SER A 1 203 ? 21.224 4.132 -14.874 1.00 76.56 203 SER A O 1
ATOM 1470 N N . ILE A 1 204 ? 20.750 2.074 -14.119 1.00 83.06 204 ILE A N 1
ATOM 1471 C CA . ILE A 1 204 ? 21.913 1.426 -14.737 1.00 83.06 204 ILE A CA 1
ATOM 1472 C C . ILE A 1 204 ? 21.612 0.890 -16.140 1.00 83.06 204 ILE A C 1
ATOM 1474 O O . ILE A 1 204 ? 22.537 0.711 -16.937 1.00 83.06 204 ILE A O 1
ATOM 1478 N N . SER A 1 205 ? 20.337 0.667 -16.472 1.00 81.44 205 SER A N 1
ATOM 1479 C CA . SER A 1 205 ? 19.918 0.084 -17.748 1.00 81.44 205 SER A CA 1
ATOM 1480 C C . SER A 1 205 ? 20.300 0.951 -18.951 1.00 81.44 205 SER A C 1
ATOM 1482 O O . SER A 1 205 ? 20.749 0.441 -19.983 1.00 81.44 205 SER A O 1
ATOM 1484 N N . SER A 1 206 ? 20.239 2.281 -18.815 1.00 81.00 206 SER A N 1
ATOM 1485 C CA . SER A 1 206 ? 20.643 3.210 -19.881 1.00 81.00 206 SER A CA 1
ATOM 1486 C C . SER A 1 206 ? 22.117 3.097 -20.277 1.00 81.00 206 SER A C 1
ATOM 1488 O O . SER A 1 206 ? 22.474 3.473 -21.393 1.00 81.00 206 SER A O 1
ATOM 1490 N N . SER A 1 207 ? 22.957 2.572 -19.384 1.00 85.12 207 SER A N 1
ATOM 1491 C CA . SER A 1 207 ? 24.400 2.401 -19.586 1.00 85.12 207 SER A CA 1
ATOM 1492 C C . SER A 1 207 ? 24.758 1.064 -20.250 1.00 85.12 207 SER A C 1
ATOM 1494 O O . SER A 1 207 ? 25.925 0.824 -20.565 1.00 85.12 207 SER A O 1
ATOM 1496 N N . LEU A 1 208 ? 23.779 0.176 -20.465 1.00 88.50 208 LEU A N 1
ATOM 1497 C CA . LEU A 1 208 ? 23.990 -1.152 -21.037 1.00 88.50 208 LEU A CA 1
ATOM 1498 C C . LEU A 1 208 ? 23.897 -1.169 -22.574 1.00 88.50 208 LEU A C 1
ATOM 1500 O O . LEU A 1 208 ? 23.093 -0.446 -23.169 1.00 88.50 208 LEU A O 1
ATOM 1504 N N . PRO A 1 209 ? 24.638 -2.074 -23.247 1.00 89.44 209 PRO A N 1
ATOM 1505 C CA . PRO A 1 209 ? 24.455 -2.345 -24.672 1.00 89.44 209 PRO A CA 1
ATOM 1506 C C . PRO A 1 209 ? 23.023 -2.802 -24.990 1.00 89.44 209 PRO A C 1
ATOM 1508 O O . PRO A 1 209 ? 22.415 -3.541 -24.218 1.00 89.44 209 PRO A O 1
ATOM 1511 N N . GLY A 1 210 ? 22.497 -2.442 -26.166 1.00 86.75 210 GLY A N 1
ATOM 1512 C CA . GLY A 1 210 ? 21.063 -2.554 -26.494 1.00 86.75 210 GLY A CA 1
ATOM 1513 C C . GLY A 1 210 ? 20.411 -3.941 -26.351 1.00 86.75 210 GLY A C 1
ATOM 1514 O O . GLY A 1 210 ? 19.202 -4.029 -26.140 1.00 86.75 210 GLY A O 1
ATOM 1515 N N . THR A 1 211 ? 21.167 -5.037 -26.449 1.00 89.50 211 THR A N 1
ATOM 1516 C CA . THR A 1 211 ? 20.641 -6.392 -26.178 1.00 89.50 211 THR A CA 1
ATOM 1517 C C . THR A 1 211 ? 20.516 -6.664 -24.678 1.00 89.50 211 THR A C 1
ATOM 1519 O O . THR A 1 211 ? 19.481 -7.151 -24.235 1.00 89.50 211 THR A O 1
ATOM 1522 N N . LEU A 1 212 ? 21.536 -6.299 -23.896 1.00 89.00 212 LEU A N 1
ATOM 1523 C CA . LEU A 1 212 ? 21.552 -6.433 -22.435 1.00 89.00 212 LEU A CA 1
ATOM 1524 C C . LEU A 1 212 ? 20.539 -5.496 -21.774 1.00 89.00 212 LEU A C 1
ATOM 1526 O O . LEU A 1 212 ? 19.835 -5.920 -20.868 1.00 89.00 212 LEU A O 1
ATOM 1530 N N . ARG A 1 213 ? 20.419 -4.265 -22.283 1.00 88.75 213 ARG A N 1
ATOM 1531 C CA . ARG A 1 213 ? 19.404 -3.293 -21.870 1.00 88.75 213 ARG A CA 1
ATOM 1532 C C . ARG A 1 213 ? 17.990 -3.857 -22.008 1.00 88.75 213 ARG A C 1
ATOM 1534 O O . ARG A 1 213 ? 17.278 -3.963 -21.024 1.00 88.75 213 ARG A O 1
ATOM 1541 N N . ARG A 1 214 ? 17.610 -4.317 -23.209 1.00 87.88 214 ARG A N 1
ATOM 1542 C CA . ARG A 1 214 ? 16.274 -4.896 -23.450 1.00 87.88 214 ARG A CA 1
ATOM 1543 C C . ARG A 1 214 ? 15.998 -6.139 -22.604 1.00 87.88 214 ARG A C 1
ATOM 1545 O O . ARG A 1 214 ? 14.867 -6.330 -22.171 1.00 87.88 214 ARG A O 1
ATOM 1552 N N . LEU A 1 215 ? 17.015 -6.976 -22.384 1.00 89.06 215 LEU A N 1
ATOM 1553 C CA . LEU A 1 215 ? 16.905 -8.140 -21.506 1.00 89.06 215 LEU A CA 1
ATOM 1554 C C . LEU A 1 215 ? 16.627 -7.715 -20.059 1.00 89.06 215 LEU A C 1
ATOM 1556 O O . LEU A 1 215 ? 15.735 -8.281 -19.429 1.00 89.06 215 LEU A O 1
ATOM 1560 N N . LEU A 1 216 ? 17.371 -6.729 -19.548 1.00 89.25 216 LEU A N 1
ATOM 1561 C CA . LEU A 1 216 ? 17.183 -6.207 -18.200 1.00 89.25 216 LEU A CA 1
ATOM 1562 C C . LEU A 1 216 ? 15.809 -5.540 -18.053 1.00 89.25 216 LEU A C 1
ATOM 1564 O O . LEU A 1 216 ? 15.049 -5.959 -17.188 1.00 89.25 216 LEU A O 1
ATOM 1568 N N . ASP A 1 217 ? 15.460 -4.599 -18.934 1.00 84.69 217 ASP A N 1
ATOM 1569 C CA . ASP A 1 217 ? 14.181 -3.869 -18.913 1.00 84.69 217 ASP A CA 1
ATOM 1570 C C . ASP A 1 217 ? 12.985 -4.835 -18.925 1.00 84.69 217 ASP A C 1
ATOM 1572 O O . ASP A 1 217 ? 12.065 -4.726 -18.112 1.00 84.69 217 ASP A O 1
ATOM 1576 N N . GLY A 1 218 ? 13.020 -5.837 -19.812 1.00 81.12 218 GLY A N 1
ATOM 1577 C CA . GLY A 1 218 ? 11.972 -6.853 -19.905 1.00 81.12 218 GLY A CA 1
ATOM 1578 C C . GLY A 1 218 ? 11.863 -7.717 -18.647 1.00 81.12 218 GLY A C 1
ATOM 1579 O O . GLY A 1 218 ? 10.756 -7.962 -18.173 1.00 81.12 218 GLY A O 1
ATOM 1580 N N . SER A 1 219 ? 13.002 -8.135 -18.087 1.00 89.56 219 SER A N 1
ATOM 1581 C CA . SER A 1 219 ? 13.048 -8.985 -16.887 1.00 89.56 219 SER A CA 1
ATOM 1582 C C . SER A 1 219 ? 12.615 -8.239 -15.624 1.00 89.56 219 SER A C 1
ATOM 1584 O O . SER A 1 219 ? 11.953 -8.809 -14.760 1.00 89.56 219 SER A O 1
ATOM 1586 N N . VAL A 1 220 ? 12.971 -6.958 -15.511 1.00 83.25 220 VAL A N 1
ATOM 1587 C CA . VAL A 1 220 ? 12.564 -6.078 -14.406 1.00 83.25 220 VAL A CA 1
ATOM 1588 C C . VAL A 1 220 ? 11.058 -5.856 -14.447 1.00 83.25 220 VAL A C 1
ATOM 1590 O O . VAL A 1 220 ? 10.386 -6.052 -13.434 1.00 83.25 220 VAL A O 1
ATOM 1593 N N . ALA A 1 221 ? 10.517 -5.510 -15.619 1.00 78.88 221 ALA A N 1
ATOM 1594 C CA . ALA A 1 221 ? 9.086 -5.297 -15.791 1.00 78.88 221 ALA A CA 1
ATOM 1595 C C . ALA A 1 221 ? 8.278 -6.566 -15.477 1.00 78.88 221 ALA A C 1
ATOM 1597 O O . ALA A 1 221 ? 7.291 -6.489 -14.744 1.00 78.88 221 ALA A O 1
ATOM 1598 N N . SER A 1 222 ? 8.702 -7.736 -15.972 1.00 80.94 222 SER A N 1
ATOM 1599 C CA . SER A 1 222 ? 8.002 -8.997 -15.702 1.00 80.94 222 SER A CA 1
ATOM 1600 C C . SER A 1 222 ? 8.070 -9.384 -14.226 1.00 80.94 222 SER A C 1
ATOM 1602 O O . SER A 1 222 ? 7.033 -9.623 -13.616 1.00 80.94 222 SER A O 1
ATOM 1604 N N . ALA A 1 223 ? 9.262 -9.360 -13.618 1.00 83.19 223 ALA A N 1
ATOM 1605 C CA . ALA A 1 223 ? 9.440 -9.729 -12.214 1.00 83.19 223 ALA A CA 1
ATOM 1606 C C . ALA A 1 223 ? 8.655 -8.810 -11.267 1.00 83.19 223 ALA A C 1
ATOM 1608 O O . ALA A 1 223 ? 8.101 -9.267 -10.266 1.00 83.19 223 ALA A O 1
ATOM 1609 N N . PHE A 1 224 ? 8.580 -7.513 -11.579 1.00 81.31 224 PHE A N 1
ATOM 1610 C CA . PHE A 1 224 ? 7.793 -6.564 -10.798 1.00 81.31 224 PHE A CA 1
ATOM 1611 C C . PHE A 1 224 ? 6.290 -6.857 -10.887 1.00 81.31 224 PHE A C 1
ATOM 1613 O O . PHE A 1 224 ? 5.622 -6.928 -9.852 1.00 81.31 224 PHE A O 1
ATOM 1620 N N . MET A 1 225 ? 5.774 -7.080 -12.101 1.00 80.50 225 MET A N 1
ATOM 1621 C CA . MET A 1 225 ? 4.360 -7.392 -12.337 1.00 80.50 225 MET A CA 1
ATOM 1622 C C . MET A 1 225 ? 3.946 -8.740 -11.733 1.00 80.50 225 MET A C 1
ATOM 1624 O O . MET A 1 225 ? 2.889 -8.829 -11.110 1.00 80.50 225 MET A O 1
ATOM 1628 N N . ASP A 1 226 ? 4.786 -9.770 -11.843 1.00 81.88 226 ASP A N 1
ATOM 1629 C CA . ASP A 1 226 ? 4.546 -11.078 -11.221 1.00 81.88 226 ASP A CA 1
ATOM 1630 C C . ASP A 1 226 ? 4.539 -10.981 -9.689 1.00 81.88 226 ASP A C 1
ATOM 1632 O O . ASP A 1 226 ? 3.710 -11.604 -9.012 1.00 81.88 226 ASP A O 1
ATOM 1636 N N . GLY A 1 227 ? 5.416 -10.139 -9.132 1.00 78.88 227 GLY A N 1
ATOM 1637 C CA . GLY A 1 227 ? 5.396 -9.791 -7.716 1.00 78.88 227 GLY A CA 1
ATOM 1638 C C . GLY A 1 227 ? 4.083 -9.128 -7.301 1.00 78.88 227 GLY A C 1
ATOM 1639 O O . GLY A 1 227 ? 3.460 -9.576 -6.337 1.00 78.88 227 GLY A O 1
ATOM 1640 N N . LEU A 1 228 ? 3.605 -8.143 -8.071 1.00 80.06 228 LEU A N 1
ATOM 1641 C CA . LEU A 1 228 ? 2.342 -7.452 -7.787 1.00 80.06 228 LEU A CA 1
ATOM 1642 C C . LEU A 1 228 ? 1.153 -8.412 -7.823 1.00 80.06 228 LEU A C 1
ATOM 1644 O O . LEU A 1 228 ? 0.322 -8.398 -6.915 1.00 80.06 228 LEU A O 1
ATOM 1648 N N . HIS A 1 229 ? 1.091 -9.301 -8.817 1.00 83.44 229 HIS A N 1
ATOM 1649 C CA . HIS A 1 229 ? 0.054 -10.330 -8.874 1.00 83.44 229 HIS A CA 1
ATOM 1650 C C . HIS A 1 229 ? 0.095 -11.258 -7.655 1.00 83.44 229 HIS A C 1
ATOM 1652 O O . HIS A 1 229 ? -0.951 -11.557 -7.075 1.00 83.44 229 HIS A O 1
ATOM 1658 N N . SER A 1 230 ? 1.290 -11.671 -7.226 1.00 82.19 230 SER A N 1
ATOM 1659 C CA . SER A 1 230 ? 1.469 -12.515 -6.039 1.00 82.19 230 SER A CA 1
ATOM 1660 C C . SER A 1 230 ? 0.960 -11.824 -4.769 1.00 82.19 230 SER A C 1
ATOM 1662 O O . SER A 1 230 ? 0.265 -12.443 -3.961 1.00 82.19 230 SER A O 1
ATOM 1664 N N . VAL A 1 231 ? 1.234 -10.523 -4.619 1.00 80.44 231 VAL A N 1
ATOM 1665 C CA . VAL A 1 231 ? 0.728 -9.705 -3.507 1.00 80.44 231 VAL A CA 1
ATOM 1666 C C . VAL A 1 231 ? -0.792 -9.572 -3.558 1.00 80.44 231 VAL A C 1
ATOM 1668 O O . VAL A 1 231 ? -1.451 -9.770 -2.536 1.00 80.44 231 VAL A O 1
ATOM 1671 N N . CYS A 1 232 ? -1.374 -9.310 -4.731 1.00 84.81 232 CYS A N 1
ATOM 1672 C CA . CYS A 1 232 ? -2.827 -9.236 -4.891 1.00 84.81 232 CYS A CA 1
ATOM 1673 C C . CYS A 1 232 ? -3.519 -10.554 -4.512 1.00 84.81 232 CYS A C 1
ATOM 1675 O O . CYS A 1 232 ? -4.540 -10.535 -3.823 1.00 84.81 232 CYS A O 1
ATOM 1677 N N . LEU A 1 233 ? -2.962 -11.700 -4.917 1.00 89.38 233 LEU A N 1
ATOM 1678 C CA . LEU A 1 233 ? -3.498 -13.021 -4.570 1.00 89.38 233 LEU A CA 1
ATOM 1679 C C . LEU A 1 233 ? -3.388 -13.314 -3.070 1.00 89.38 233 LEU A C 1
ATOM 1681 O O . LEU A 1 233 ? -4.333 -13.834 -2.471 1.00 89.38 233 LEU A O 1
ATOM 1685 N N . ALA A 1 234 ? -2.268 -12.948 -2.444 1.00 87.38 234 ALA A N 1
ATOM 1686 C CA . ALA A 1 234 ? -2.096 -13.079 -1.002 1.00 87.38 234 ALA A CA 1
ATOM 1687 C C . ALA A 1 234 ? -3.114 -12.215 -0.237 1.00 87.38 234 ALA A C 1
ATOM 1689 O O . ALA A 1 234 ? -3.816 -12.726 0.636 1.00 87.38 234 ALA A O 1
ATOM 1690 N N . ALA A 1 235 ? -3.263 -10.941 -0.614 1.00 85.12 235 ALA A N 1
ATOM 1691 C CA . ALA A 1 235 ? -4.236 -10.030 -0.013 1.00 85.12 235 ALA A CA 1
ATOM 1692 C C . ALA A 1 235 ? -5.677 -10.541 -0.172 1.00 85.12 235 ALA A C 1
ATOM 1694 O O . ALA A 1 235 ? -6.446 -10.544 0.790 1.00 85.12 235 ALA A O 1
ATOM 1695 N N . MET A 1 236 ? -6.028 -11.047 -1.359 1.00 90.06 236 MET A N 1
ATOM 1696 C CA . MET A 1 236 ? -7.332 -11.658 -1.622 1.00 90.06 236 MET A CA 1
ATOM 1697 C C . MET A 1 236 ? -7.573 -12.883 -0.734 1.00 90.06 236 MET A C 1
ATOM 1699 O O . MET A 1 236 ? -8.645 -13.019 -0.151 1.00 90.06 236 MET A O 1
ATOM 1703 N N . THR A 1 237 ? -6.573 -13.752 -0.585 1.00 92.69 237 THR A N 1
ATOM 1704 C CA . THR A 1 237 ? -6.668 -14.953 0.256 1.00 92.69 237 THR A CA 1
ATOM 1705 C C . THR A 1 237 ? -6.874 -14.585 1.725 1.00 92.69 237 THR A C 1
ATOM 1707 O O . THR A 1 237 ? -7.759 -15.135 2.378 1.00 92.69 237 THR A O 1
ATOM 1710 N N . ILE A 1 238 ? -6.116 -13.611 2.236 1.00 90.00 238 ILE A N 1
ATOM 1711 C CA . ILE A 1 238 ? -6.256 -13.107 3.610 1.00 90.00 238 ILE A CA 1
ATOM 1712 C C . ILE A 1 238 ? -7.655 -12.516 3.825 1.00 90.00 238 ILE A C 1
ATOM 1714 O O . ILE A 1 238 ? -8.313 -12.843 4.812 1.00 90.00 238 ILE A O 1
ATOM 1718 N N . ALA A 1 239 ? -8.141 -11.697 2.887 1.00 87.69 239 ALA A N 1
ATOM 1719 C CA . ALA A 1 239 ? -9.472 -11.103 2.961 1.00 87.69 239 ALA A CA 1
ATOM 1720 C C . ALA A 1 239 ? -10.588 -12.163 2.942 1.00 87.69 239 ALA A C 1
ATOM 1722 O O . ALA A 1 239 ? -11.539 -12.065 3.716 1.00 87.69 239 ALA A O 1
ATOM 1723 N N . LEU A 1 240 ? -10.461 -13.202 2.109 1.00 92.81 240 LEU A N 1
ATOM 1724 C CA . LEU A 1 240 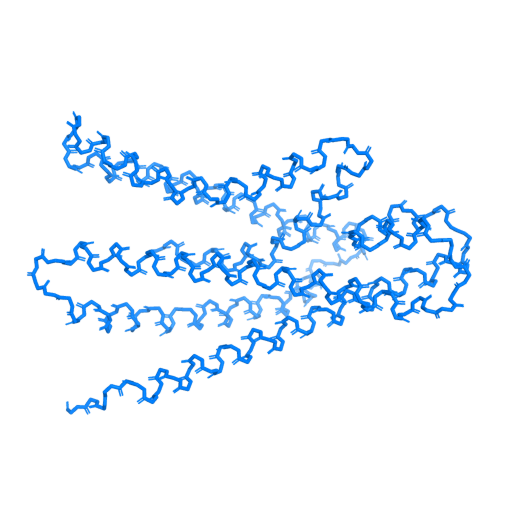? -11.413 -14.315 2.058 1.00 92.81 240 LEU A CA 1
ATOM 1725 C C . LEU A 1 240 ? -11.417 -15.122 3.359 1.00 92.81 240 LEU A C 1
ATOM 1727 O O . LEU A 1 240 ? -12.489 -15.429 3.875 1.00 92.81 240 LEU A O 1
ATOM 1731 N N . ILE A 1 241 ? -10.244 -15.424 3.922 1.00 94.06 241 ILE A N 1
ATOM 1732 C CA . ILE A 1 241 ? -10.139 -16.102 5.220 1.00 94.06 241 ILE A CA 1
ATOM 1733 C C . ILE A 1 241 ? -10.801 -15.253 6.308 1.00 94.06 241 ILE A C 1
ATOM 1735 O O . ILE A 1 241 ? -11.622 -15.772 7.061 1.00 94.06 241 ILE A O 1
ATOM 1739 N N . ALA A 1 242 ? -10.510 -13.950 6.364 1.00 87.75 242 ALA A N 1
ATOM 1740 C CA . ALA A 1 242 ? -11.123 -13.039 7.327 1.00 87.75 242 ALA A CA 1
ATOM 1741 C C . ALA A 1 242 ? -12.654 -12.987 7.179 1.00 87.75 242 ALA A C 1
ATOM 1743 O O . ALA A 1 242 ? -13.368 -13.031 8.180 1.00 87.75 242 ALA A O 1
ATOM 1744 N N . ALA A 1 243 ? -13.166 -12.968 5.945 1.00 88.62 243 ALA A N 1
ATOM 1745 C CA . ALA A 1 243 ? -14.600 -13.017 5.674 1.00 88.62 243 ALA A CA 1
ATOM 1746 C C . ALA A 1 243 ? -15.235 -14.337 6.144 1.00 88.62 243 ALA A C 1
ATOM 1748 O O . ALA A 1 243 ? -16.276 -14.315 6.796 1.00 88.62 243 ALA A O 1
ATOM 1749 N N . VAL A 1 244 ? -14.601 -15.484 5.874 1.00 92.69 244 VAL A N 1
ATOM 1750 C CA . VAL A 1 244 ? -15.077 -16.798 6.342 1.00 92.69 244 VAL A CA 1
ATOM 1751 C C . VAL A 1 244 ? -15.077 -16.866 7.868 1.00 92.69 244 VAL A C 1
ATOM 1753 O O . VAL A 1 244 ? -16.073 -17.284 8.457 1.00 92.69 244 VAL A O 1
ATOM 1756 N N . VAL A 1 245 ? -14.002 -16.412 8.518 1.00 90.50 245 VAL A N 1
ATOM 1757 C CA . VAL A 1 245 ? -13.910 -16.351 9.984 1.00 90.50 245 VAL A CA 1
ATOM 1758 C C . VAL A 1 245 ? -15.018 -15.470 10.553 1.00 90.50 245 VAL A C 1
ATOM 1760 O O . VAL A 1 245 ? -15.698 -15.895 11.482 1.00 90.50 245 VAL A O 1
ATOM 1763 N N . ALA A 1 246 ? -15.261 -14.292 9.971 1.00 85.75 246 ALA A N 1
ATOM 1764 C CA . ALA A 1 246 ? -16.343 -13.411 10.397 1.00 85.75 246 ALA A CA 1
ATOM 1765 C C . ALA A 1 246 ? -17.718 -14.087 10.266 1.00 85.75 246 ALA A C 1
ATOM 1767 O O . ALA A 1 246 ? -18.502 -14.058 11.209 1.00 85.75 246 ALA A O 1
ATOM 1768 N N . ILE A 1 247 ? -17.996 -14.758 9.143 1.00 87.69 247 ILE A N 1
ATOM 1769 C CA . ILE A 1 247 ? -19.268 -15.465 8.915 1.00 87.69 247 ILE A CA 1
ATOM 1770 C C . ILE A 1 247 ? -19.472 -16.607 9.921 1.00 87.69 247 ILE A C 1
ATOM 1772 O O . ILE A 1 247 ? -20.586 -16.808 10.400 1.00 87.69 247 ILE A O 1
ATOM 1776 N N . VAL A 1 248 ? -18.417 -17.363 10.238 1.00 89.69 248 VAL A N 1
ATOM 1777 C CA . VAL A 1 248 ? -18.495 -18.516 11.152 1.00 89.69 248 VAL A CA 1
ATOM 1778 C C . VAL A 1 248 ? -18.567 -18.080 12.617 1.00 89.69 248 VAL A C 1
ATOM 1780 O O . VAL A 1 248 ? -19.280 -18.703 13.402 1.00 89.69 248 VAL A O 1
ATOM 1783 N N . ALA A 1 249 ? -17.839 -17.027 12.994 1.00 85.19 249 ALA A N 1
ATOM 1784 C CA . ALA A 1 249 ? -17.746 -16.561 14.375 1.00 85.19 249 ALA A CA 1
ATOM 1785 C C . ALA A 1 249 ? -18.883 -15.610 14.781 1.00 85.19 249 ALA A C 1
ATOM 1787 O O . ALA A 1 249 ? -19.148 -15.466 15.976 1.00 85.19 249 ALA A O 1
ATOM 1788 N N . MET A 1 250 ? -19.562 -14.957 13.829 1.00 77.94 250 MET A N 1
ATOM 1789 C CA . MET A 1 250 ? -20.668 -14.056 14.153 1.00 77.94 250 MET A CA 1
ATOM 1790 C C . MET A 1 250 ? -21.862 -14.829 14.742 1.00 77.94 250 MET A C 1
ATOM 1792 O O . MET A 1 250 ? -22.375 -15.758 14.109 1.00 77.94 250 MET A O 1
ATOM 1796 N N . PRO A 1 251 ? -22.363 -14.441 15.932 1.00 69.31 251 PRO A N 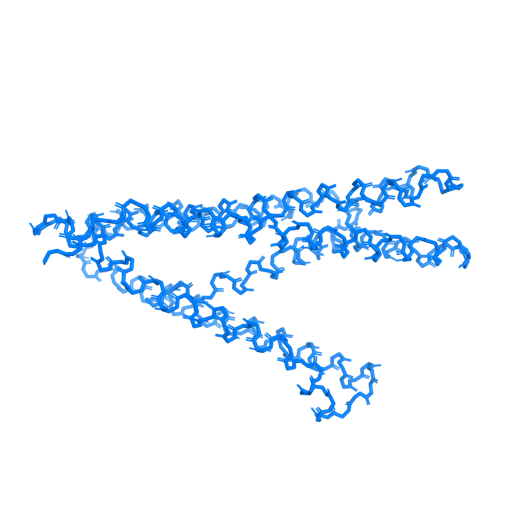1
ATOM 1797 C CA . PRO A 1 251 ? -23.558 -15.042 16.505 1.00 69.31 251 PRO A CA 1
ATOM 1798 C C . PRO A 1 251 ? -24.747 -14.849 15.562 1.00 69.31 251 PRO A C 1
ATOM 1800 O O . PRO A 1 251 ? -25.018 -13.737 15.104 1.00 69.31 251 PRO A O 1
ATOM 1803 N N . LYS A 1 252 ? -25.493 -15.922 15.281 1.00 73.25 252 LYS A N 1
ATOM 1804 C CA . LYS A 1 252 ? -26.747 -15.816 14.526 1.00 73.25 252 LYS A CA 1
ATOM 1805 C C . LYS A 1 252 ? -27.697 -14.903 15.304 1.00 73.25 252 LYS A C 1
ATOM 1807 O O . LYS A 1 252 ? -28.065 -15.245 16.429 1.00 73.25 252 LYS A O 1
ATOM 1812 N N . ARG A 1 253 ? -28.075 -13.758 14.719 1.00 59.66 253 ARG A N 1
ATOM 1813 C CA . ARG A 1 253 ? -29.105 -12.869 15.282 1.00 59.66 253 ARG A CA 1
ATOM 1814 C C . ARG A 1 253 ? -30.360 -13.704 15.577 1.00 59.66 253 ARG A C 1
ATOM 1816 O O . ARG A 1 253 ? -30.863 -14.369 14.670 1.00 59.66 253 ARG A O 1
ATOM 1823 N N . ARG A 1 254 ? -30.793 -13.714 16.841 1.00 48.28 254 ARG A N 1
ATOM 1824 C CA . ARG A 1 254 ? -32.126 -14.171 17.254 1.00 48.28 254 ARG A CA 1
ATOM 1825 C C . ARG A 1 254 ? -33.104 -13.015 17.151 1.00 48.28 254 ARG A C 1
ATOM 1827 O O . ARG A 1 254 ? -32.661 -11.878 17.425 1.00 48.28 254 ARG A O 1
#

pLDDT: mean 77.76, std 13.9, range [28.42, 94.44]